Protein AF-0000000076888824 (afdb_homodimer)

Solvent-accessible surface area (backbone atoms only — not comparable to full-atom values): 14005 Å² total; per-residue (Å²): 91,71,80,35,13,45,84,93,44,62,59,17,39,41,35,34,45,31,41,41,58,28,42,39,29,45,31,65,56,60,54,42,46,34,18,21,32,39,8,35,38,39,36,36,40,36,40,40,34,45,34,42,31,41,44,12,34,28,38,38,32,37,35,33,66,45,46,95,82,72,78,56,59,70,73,59,42,24,40,36,40,35,34,40,35,41,32,44,33,38,42,24,11,61,34,48,56,30,33,37,37,40,34,24,82,79,30,44,29,37,51,35,34,42,30,38,26,46,40,41,19,54,98,52,84,61,76,28,35,52,48,75,34,48,37,31,52,52,73,41,83,52,53,39,34,68,79,76,56,54,80,125,90,71,79,35,11,46,85,93,45,62,59,16,39,39,36,35,45,33,40,43,59,27,41,41,30,43,29,67,55,59,54,45,45,34,18,22,30,38,8,34,38,38,35,37,41,36,40,39,32,47,34,41,31,41,45,12,35,30,37,37,34,36,35,32,66,45,48,95,83,72,78,56,58,70,71,55,43,24,39,36,39,35,34,40,36,40,34,44,35,38,43,24,12,61,34,50,55,29,34,36,36,39,36,24,80,78,28,43,28,36,51,34,34,41,31,37,28,46,38,42,20,54,99,53,85,60,76,27,35,53,48,75,33,48,37,31,52,52,74,44,85,52,52,39,35,68,78,75,57,55,81,125

Secondary structure (DSSP, 8-state):
---B--TTSPPEEEEEEEEEEEEEES-SEEEEEEEETT--EEEEEEEEEEEEEEEESEEEEEEEEE-TTS-PPPS----EEEEEEEEEEEEEESSSEEEEEE--SSS-EEEEEEEEEEEEETT-SSPPEEEEESEEEEEEEEEES-------/---B--TTSPPEEEEEEEEEEEEEES-SEEEEEEEETT--EEEEEEEEEEEEEEEESEEEEEEEEE-TTS-PPPS----EEEEEEEEEEEEEESSSEEEEEE--SSS-EEEEEEEEEEEEETT--SPPEEEEESEEEEEEEEEES-------

Structure (mmCIF, N/CA/C/O backbone):
data_AF-0000000076888824-model_v1
#
loop_
_entity.id
_entity.type
_entity.pdbx_description
1 polymer Polygalacturonase
#
loop_
_atom_site.group_PDB
_atom_site.id
_atom_site.type_symbol
_atom_site.label_atom_id
_atom_site.label_alt_id
_atom_site.label_comp_id
_atom_site.label_asym_id
_atom_site.label_entity_id
_atom_site.label_seq_id
_atom_site.pdbx_PDB_ins_code
_atom_site.Cartn_x
_atom_site.Cartn_y
_atom_site.Cartn_z
_atom_site.occupancy
_atom_site.B_iso_or_equiv
_atom_site.auth_seq_id
_atom_site.auth_comp_id
_atom_site.auth_asym_id
_atom_site.auth_atom_id
_atom_site.pdbx_PDB_model_num
ATOM 1 N N . VAL A 1 1 ? -2.646 1.207 0.797 1 92.62 1 VAL A N 1
ATOM 2 C CA . VAL A 1 1 ? -3.691 0.227 0.518 1 92.62 1 VAL A CA 1
ATOM 3 C C . VAL A 1 1 ? -4.645 0.773 -0.543 1 92.62 1 VAL A C 1
ATOM 5 O O . VAL A 1 1 ? -5.289 1.804 -0.335 1 92.62 1 VAL A O 1
ATOM 8 N N . GLY A 1 2 ? -4.738 0.173 -1.823 1 88.62 2 GLY A N 1
ATOM 9 C CA . GLY A 1 2 ? -5.633 0.684 -2.852 1 88.62 2 GLY A CA 1
ATOM 10 C C . GLY A 1 2 ? -5.094 0.497 -4.258 1 88.62 2 GLY A C 1
ATOM 11 O O . GLY A 1 2 ? -4.035 -0.109 -4.445 1 88.62 2 GLY A O 1
ATOM 12 N N . SER A 1 3 ? -5.887 0.951 -5.301 1 91.62 3 SER A N 1
ATOM 13 C CA . SER A 1 3 ? -7.223 1.52 -5.137 1 91.62 3 SER A CA 1
ATOM 14 C C . SER A 1 3 ? -8.273 0.427 -4.957 1 91.62 3 SER A C 1
ATOM 16 O O . SER A 1 3 ? -8.18 -0.634 -5.578 1 91.62 3 SER A O 1
ATOM 18 N N . LEU A 1 4 ? -9.188 0.654 -4.082 1 92.88 4 LEU A N 1
ATOM 19 C CA . LEU A 1 4 ? -10.211 -0.338 -3.785 1 92.88 4 LEU A CA 1
ATOM 20 C C . LEU A 1 4 ? -11.516 -0.001 -4.5 1 92.88 4 LEU A C 1
ATOM 22 O O . LEU A 1 4 ? -11.859 1.173 -4.664 1 92.88 4 LEU A O 1
ATOM 26 N N . GLY A 1 5 ? -12.273 -1.01 -4.922 1 87 5 GLY A N 1
ATOM 27 C CA . GLY A 1 5 ? -13.688 -0.886 -5.258 1 87 5 GLY A CA 1
ATOM 28 C C . GLY A 1 5 ? -13.914 -0.317 -6.645 1 87 5 GLY A C 1
ATOM 29 O O . GLY A 1 5 ? -14.875 0.43 -6.863 1 87 5 GLY A O 1
ATOM 30 N N . GLY A 1 6 ? -13.07 -0.613 -7.523 1 81.12 6 GLY A N 1
ATOM 31 C CA . GLY A 1 6 ? -13.266 -0.122 -8.875 1 81.12 6 GLY A CA 1
ATOM 32 C C . GLY A 1 6 ? -14.578 -0.577 -9.492 1 81.12 6 GLY A C 1
ATOM 33 O O . GLY A 1 6 ? -15.07 -1.665 -9.188 1 81.12 6 GLY A O 1
ATOM 34 N N . ALA A 1 7 ? -15.203 0.289 -10.289 1 67.62 7 ALA A N 1
ATOM 35 C CA . ALA A 1 7 ? -16.547 0.098 -10.844 1 67.62 7 ALA A CA 1
ATOM 36 C C . ALA A 1 7 ? -16.656 -1.246 -11.555 1 67.62 7 ALA A C 1
ATOM 38 O O . ALA A 1 7 ? -17.672 -1.924 -11.461 1 67.62 7 ALA A O 1
ATOM 39 N N . SER A 1 8 ? -15.703 -1.534 -12.203 1 68.25 8 SER A N 1
ATOM 40 C CA . SER A 1 8 ? -15.781 -2.752 -13.008 1 68.25 8 SER A CA 1
ATOM 41 C C . SER A 1 8 ? -15.414 -3.98 -12.18 1 68.25 8 SER A C 1
ATOM 43 O O . SER A 1 8 ? -15.516 -5.109 -12.656 1 68.25 8 SER A O 1
ATOM 45 N N . GLU A 1 9 ? -15.289 -3.713 -10.852 1 73.38 9 GLU A N 1
ATOM 46 C CA . GLU A 1 9 ? -14.852 -4.816 -10.008 1 73.38 9 GLU A CA 1
ATOM 47 C C . GLU A 1 9 ? -15.945 -5.215 -9.016 1 73.38 9 GLU A C 1
ATOM 49 O O . GLU A 1 9 ? -16.859 -4.441 -8.75 1 73.38 9 GLU A O 1
ATOM 54 N N . LYS A 1 10 ? -15.922 -6.465 -8.68 1 88.75 10 LYS A N 1
ATOM 55 C CA . LYS A 1 10 ? -16.688 -6.867 -7.504 1 88.75 10 LYS A CA 1
ATOM 56 C C . LYS A 1 10 ? -16.266 -6.078 -6.27 1 88.75 10 LYS A C 1
ATOM 58 O O . LYS A 1 10 ? -15.164 -5.535 -6.219 1 88.75 10 LYS A O 1
ATOM 63 N N . PRO A 1 11 ? -17.281 -5.918 -5.289 1 93.25 11 PRO A N 1
ATOM 64 C CA . PRO A 1 11 ? -16.891 -5.23 -4.059 1 93.25 11 PRO A CA 1
ATOM 65 C C . PRO A 1 11 ? -15.625 -5.82 -3.43 1 93.25 11 PRO A C 1
ATOM 67 O O . PRO A 1 11 ? -15.469 -7.047 -3.383 1 93.25 11 PRO A O 1
ATOM 70 N N . ALA A 1 12 ? -14.797 -4.977 -3.027 1 94.31 12 ALA A N 1
ATOM 71 C CA . ALA A 1 12 ? -13.531 -5.406 -2.449 1 94.31 12 ALA A CA 1
ATOM 72 C C . ALA A 1 12 ? -13.578 -5.375 -0.924 1 94.31 12 ALA A C 1
ATOM 74 O O . ALA A 1 12 ? -14.328 -4.586 -0.338 1 94.31 12 ALA A O 1
ATOM 75 N N . LEU A 1 13 ? -12.836 -6.328 -0.325 1 95.12 13 LEU A N 1
ATOM 76 C CA . LEU A 1 13 ? -12.672 -6.34 1.124 1 95.12 13 LEU A CA 1
ATOM 77 C C . LEU A 1 13 ? -11.195 -6.445 1.499 1 95.12 13 LEU A C 1
ATOM 79 O O . LEU A 1 13 ? -10.469 -7.281 0.954 1 95.12 13 LEU A O 1
ATOM 83 N N . VAL A 1 14 ? -10.727 -5.57 2.301 1 96.12 14 VAL A N 1
ATOM 84 C CA . VAL A 1 14 ? -9.414 -5.625 2.939 1 96.12 14 VAL A CA 1
ATOM 85 C C . VAL A 1 14 ? -9.57 -5.438 4.449 1 96.12 14 VAL A C 1
ATOM 87 O O . VAL A 1 14 ? -10.203 -4.48 4.898 1 96.12 14 VAL A O 1
ATOM 90 N N . GLU A 1 15 ? -9 -6.414 5.191 1 96.56 15 GLU A N 1
ATOM 91 C CA . GLU A 1 15 ? -9.18 -6.316 6.637 1 96.56 15 GLU A CA 1
ATOM 92 C C . GLU A 1 15 ? -7.891 -6.641 7.383 1 96.56 15 GLU A C 1
ATOM 94 O O . GLU A 1 15 ? -7.082 -7.445 6.91 1 96.56 15 GLU A O 1
ATOM 99 N N . ARG A 1 16 ? -7.719 -5.945 8.492 1 96.81 16 ARG A N 1
ATOM 100 C CA . ARG A 1 16 ? -6.711 -6.258 9.5 1 96.81 16 ARG A CA 1
ATOM 101 C C . ARG A 1 16 ? -5.305 -6.027 8.953 1 96.81 16 ARG A C 1
ATOM 103 O O . ARG A 1 16 ? -4.445 -6.902 9.055 1 96.81 16 ARG A O 1
ATOM 110 N N . ILE A 1 17 ? -5.16 -4.883 8.43 1 94.75 17 ILE A N 1
ATOM 111 C CA . ILE A 1 17 ? -3.852 -4.477 7.934 1 94.75 17 ILE A CA 1
ATOM 112 C C . ILE A 1 17 ? -3.039 -3.857 9.07 1 94.75 17 ILE A C 1
ATOM 114 O O . ILE A 1 17 ? -3.508 -2.939 9.742 1 94.75 17 ILE A O 1
ATOM 118 N N . THR A 1 18 ? -1.91 -4.395 9.336 1 94.31 18 THR A N 1
ATOM 119 C CA . THR A 1 18 ? -0.973 -3.797 10.281 1 94.31 18 THR A CA 1
ATOM 120 C C . THR A 1 18 ? 0.315 -3.381 9.578 1 94.31 18 THR A C 1
ATOM 122 O O . THR A 1 18 ? 0.938 -4.188 8.883 1 94.31 18 THR A O 1
ATOM 125 N N . VAL A 1 19 ? 0.709 -2.152 9.609 1 93.19 19 VAL A N 1
ATOM 126 C CA . VAL A 1 19 ? 1.999 -1.605 9.203 1 93.19 19 VAL A CA 1
ATOM 127 C C . VAL A 1 19 ? 2.734 -1.056 10.43 1 93.19 19 VAL A C 1
ATOM 129 O O . VAL A 1 19 ? 2.211 -0.195 11.141 1 93.19 19 VAL A O 1
ATOM 132 N N . SER A 1 20 ? 3.924 -1.61 10.727 1 93.75 20 SER A N 1
ATOM 133 C CA . SER A 1 20 ? 4.574 -1.2 11.961 1 93.75 20 SER A CA 1
ATOM 134 C C . SER A 1 20 ? 6.082 -1.06 11.773 1 93.75 20 SER A C 1
ATOM 136 O O . SER A 1 20 ? 6.68 -1.759 10.953 1 93.75 20 SER A O 1
ATOM 138 N N . ASN A 1 21 ? 6.684 -0.039 12.492 1 94.75 21 ASN A N 1
ATOM 139 C CA . ASN A 1 21 ? 8.125 0.141 12.609 1 94.75 21 ASN A CA 1
ATOM 140 C C . ASN A 1 21 ? 8.773 0.408 11.258 1 94.75 21 ASN A C 1
ATOM 142 O O . ASN A 1 21 ? 9.766 -0.228 10.906 1 94.75 21 ASN A O 1
ATOM 146 N N . CYS A 1 22 ? 8.156 1.345 10.594 1 95.19 22 CYS A N 1
ATOM 147 C CA . CYS A 1 22 ? 8.602 1.631 9.234 1 95.19 22 CYS A CA 1
ATOM 148 C C . CYS A 1 22 ? 9.227 3.018 9.148 1 95.19 22 CYS A C 1
ATOM 150 O O . CYS A 1 22 ? 8.875 3.912 9.922 1 95.19 22 CYS A O 1
ATOM 152 N N . ASN A 1 23 ? 10.117 3.148 8.227 1 96.75 23 ASN A N 1
ATOM 153 C CA . ASN A 1 23 ? 10.703 4.438 7.871 1 96.75 23 ASN A CA 1
ATOM 154 C C . ASN A 1 23 ? 10.383 4.82 6.43 1 96.75 23 ASN A C 1
ATOM 156 O O . ASN A 1 23 ? 10.469 3.986 5.527 1 96.75 23 ASN A O 1
ATOM 160 N N . PHE A 1 24 ? 10.023 6.059 6.219 1 97 24 PHE A N 1
ATOM 161 C CA . PHE A 1 24 ? 9.766 6.652 4.91 1 97 24 PHE A CA 1
ATOM 162 C C . PHE A 1 24 ? 10.648 7.871 4.684 1 97 24 PHE A C 1
ATOM 164 O O . PHE A 1 24 ? 10.766 8.734 5.551 1 97 24 PHE A O 1
ATOM 171 N N . PHE A 1 25 ? 11.289 7.891 3.588 1 96.31 25 PHE A N 1
ATOM 172 C CA . PHE A 1 25 ? 12.102 9.047 3.227 1 96.31 25 PHE A CA 1
ATOM 173 C C . PHE A 1 25 ? 11.828 9.469 1.788 1 96.31 25 PHE A C 1
ATOM 175 O O . PHE A 1 25 ? 11.984 8.672 0.86 1 96.31 25 PHE A O 1
ATOM 182 N N . ASN A 1 26 ? 11.367 10.711 1.643 1 95.12 26 ASN A N 1
ATOM 183 C CA . ASN A 1 26 ? 11.172 11.32 0.329 1 95.12 26 ASN A CA 1
ATOM 184 C C . ASN A 1 26 ? 10.125 10.562 -0.488 1 95.12 26 ASN A C 1
ATOM 186 O O . ASN A 1 26 ? 10.328 10.312 -1.679 1 95.12 26 ASN A O 1
ATOM 190 N N . THR A 1 27 ? 9.109 10.156 0.152 1 94.94 27 THR A N 1
ATOM 191 C CA . THR A 1 27 ? 8.031 9.477 -0.556 1 94.94 27 THR A CA 1
ATOM 192 C C . THR A 1 27 ? 6.844 10.414 -0.764 1 94.94 27 THR A C 1
ATOM 194 O O . THR A 1 27 ? 6.707 11.414 -0.058 1 94.94 27 THR A O 1
ATOM 197 N N . MET A 1 28 ? 6.074 10.102 -1.756 1 93.06 28 MET A N 1
ATOM 198 C CA . MET A 1 28 ? 4.891 10.914 -2.008 1 93.06 28 MET A CA 1
ATOM 199 C C . MET A 1 28 ? 3.867 10.75 -0.89 1 93.06 28 MET A C 1
ATOM 201 O O . MET A 1 28 ? 3.287 11.734 -0.422 1 93.06 28 MET A O 1
ATOM 205 N N . THR A 1 29 ? 3.646 9.516 -0.548 1 95.25 29 THR A N 1
ATOM 206 C CA . THR A 1 29 ? 2.723 9.266 0.553 1 95.25 29 THR A CA 1
ATOM 207 C C . THR A 1 29 ? 3.387 8.43 1.639 1 95.25 29 THR A C 1
ATOM 209 O O . THR A 1 29 ? 4.367 7.727 1.376 1 95.25 29 THR A O 1
ATOM 212 N N . GLY A 1 30 ? 2.986 8.539 2.871 1 97.25 30 GLY A N 1
ATOM 213 C CA . GLY A 1 30 ? 3.271 7.574 3.924 1 97.25 30 GLY A CA 1
ATOM 214 C C . GLY A 1 30 ? 2.328 6.387 3.92 1 97.25 30 GLY A C 1
ATOM 215 O O . GLY A 1 30 ? 2.441 5.496 3.072 1 97.25 30 GLY A O 1
ATOM 216 N N . VAL A 1 31 ? 1.32 6.473 4.902 1 98.38 31 VAL A N 1
ATOM 217 C CA . VAL A 1 31 ? 0.276 5.457 4.906 1 98.38 31 VAL A CA 1
ATOM 218 C C . VAL A 1 31 ? -0.997 6.016 4.277 1 98.38 31 VAL A C 1
ATOM 220 O O . VAL A 1 31 ? -1.455 7.102 4.648 1 98.38 31 VAL A O 1
ATOM 223 N N . ARG A 1 32 ? -1.483 5.344 3.227 1 98.19 32 ARG A N 1
ATOM 224 C CA . ARG A 1 32 ? -2.615 5.816 2.438 1 98.19 32 ARG A CA 1
ATOM 225 C C . ARG A 1 32 ? -3.654 4.715 2.252 1 98.19 32 ARG A C 1
ATOM 227 O O . ARG A 1 32 ? -3.305 3.562 1.989 1 98.19 32 ARG A O 1
ATOM 234 N N . ILE A 1 33 ? -4.887 4.988 2.535 1 97.88 33 ILE A N 1
ATOM 235 C CA . ILE A 1 33 ? -6.031 4.172 2.143 1 97.88 33 ILE A CA 1
ATOM 236 C C . ILE A 1 33 ? -6.844 4.906 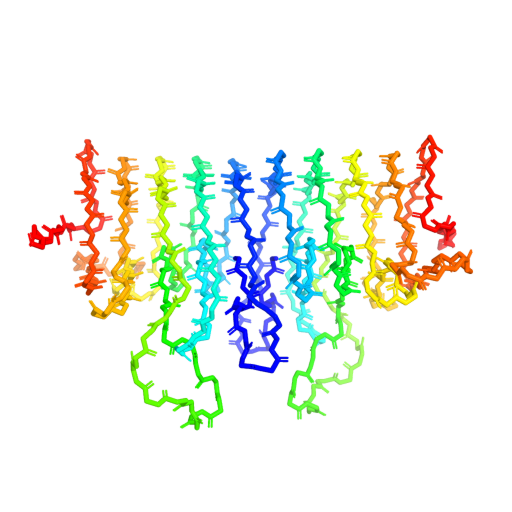1.077 1 97.88 33 ILE A C 1
ATOM 238 O O . ILE A 1 33 ? -7.348 6.004 1.318 1 97.88 33 ILE A O 1
ATOM 242 N N . LYS A 1 34 ? -6.895 4.332 -0.131 1 96.56 34 LYS A N 1
ATOM 243 C CA . LYS A 1 34 ? -7.625 5.023 -1.188 1 96.56 34 LYS A CA 1
ATOM 244 C C . LYS A 1 34 ? -8.609 4.086 -1.883 1 96.56 34 LYS A C 1
ATOM 246 O O . LYS A 1 34 ? -8.32 2.9 -2.059 1 96.56 34 LYS A O 1
ATOM 251 N N . SER A 1 35 ? -9.75 4.57 -2.184 1 94.88 35 SER A N 1
ATOM 252 C CA . SER A 1 35 ? -10.758 3.834 -2.939 1 94.88 35 SER A CA 1
ATOM 253 C C . SER A 1 35 ? -11.297 4.668 -4.098 1 94.88 35 SER A C 1
ATOM 255 O O . SER A 1 35 ? -11.289 5.898 -4.039 1 94.88 35 SER A O 1
ATOM 257 N N . TRP A 1 36 ? -11.797 3.977 -5.066 1 92.06 36 TRP A N 1
ATOM 258 C CA . TRP A 1 36 ? -12.422 4.656 -6.195 1 92.06 36 TRP A CA 1
ATOM 259 C C . TRP A 1 36 ? -13.648 5.449 -5.75 1 92.06 36 TRP A C 1
ATOM 261 O O . TRP A 1 36 ? -14.422 4.98 -4.914 1 92.06 36 TRP A O 1
ATOM 271 N N . GLN A 1 37 ? -13.773 6.617 -6.359 1 92.38 37 GLN A N 1
ATOM 272 C CA . GLN A 1 37 ? -14.992 7.375 -6.121 1 92.38 37 GLN A CA 1
ATOM 273 C C . GLN A 1 37 ? -16.234 6.559 -6.504 1 92.38 37 GLN A C 1
ATOM 275 O O . GLN A 1 37 ? -16.312 6.031 -7.613 1 92.38 37 GLN A O 1
ATOM 280 N N . GLY A 1 38 ? -17.062 6.449 -5.594 1 89.44 38 GLY A N 1
ATOM 281 C CA . GLY A 1 38 ? -18.25 5.637 -5.84 1 89.44 38 GLY A CA 1
ATOM 282 C C . GLY A 1 38 ? -17.969 4.148 -5.766 1 89.44 38 GLY A C 1
ATOM 283 O O . GLY A 1 38 ? -18.797 3.336 -6.207 1 89.44 38 GLY A O 1
ATOM 284 N N . GLY A 1 39 ? -16.828 3.791 -5.316 1 90.75 39 GLY A N 1
ATOM 285 C CA . GLY A 1 39 ? -16.453 2.387 -5.242 1 90.75 39 GLY A CA 1
ATOM 286 C C . GLY A 1 39 ? -17.297 1.601 -4.246 1 90.75 39 GLY A C 1
ATOM 287 O O . GLY A 1 39 ? -18.094 2.178 -3.5 1 90.75 39 GLY A O 1
ATOM 288 N N . ARG A 1 40 ? -17.156 0.266 -4.293 1 92.69 40 ARG A N 1
ATOM 289 C CA . ARG A 1 40 ? -17.891 -0.62 -3.398 1 92.69 40 ARG A CA 1
ATOM 290 C C . ARG A 1 40 ? -16.953 -1.527 -2.619 1 92.69 40 ARG A C 1
ATOM 292 O O . ARG A 1 40 ? -15.922 -1.963 -3.148 1 92.69 40 ARG A O 1
ATOM 299 N N . GLY A 1 41 ? -17.391 -1.799 -1.401 1 96.12 41 GLY A N 1
ATOM 300 C CA . GLY A 1 41 ? -16.625 -2.703 -0.566 1 96.12 41 GLY A CA 1
ATOM 301 C C . GLY A 1 41 ? -16.359 -2.156 0.824 1 96.12 41 GLY A C 1
ATOM 302 O O . GLY A 1 41 ? -17.109 -1.316 1.318 1 96.12 41 GLY A O 1
ATOM 303 N N . LYS A 1 42 ? -15.406 -2.855 1.475 1 97.06 42 LYS A N 1
ATOM 304 C CA . LYS A 1 42 ? -15.078 -2.496 2.852 1 97.06 42 LYS A CA 1
ATOM 305 C C . LYS A 1 42 ? -13.578 -2.598 3.104 1 97.06 42 LYS A C 1
ATOM 307 O O . LYS A 1 42 ? -12.906 -3.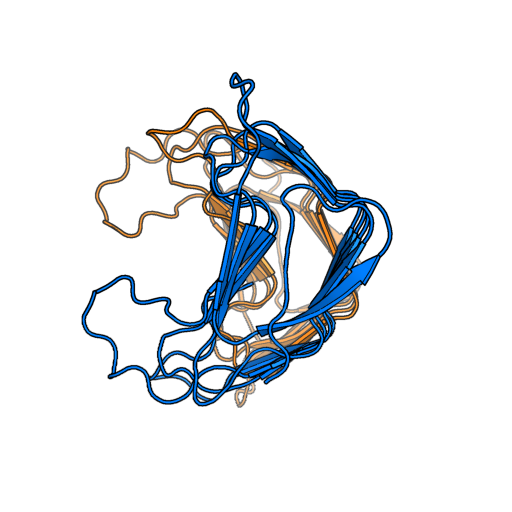49 2.574 1 97.06 42 LYS A O 1
ATOM 312 N N . ALA A 1 43 ? -13.086 -1.744 3.832 1 97.88 43 ALA A N 1
ATOM 313 C CA . ALA A 1 43 ? -11.742 -1.767 4.391 1 97.88 43 ALA A CA 1
ATOM 314 C C . ALA A 1 43 ? -11.758 -1.462 5.887 1 97.88 43 ALA A C 1
ATOM 316 O O . ALA A 1 43 ? -12.219 -0.395 6.305 1 97.88 43 ALA A O 1
ATOM 317 N N . ASN A 1 44 ? -11.32 -2.428 6.602 1 97.81 44 ASN A N 1
ATOM 318 C CA . ASN A 1 44 ? -11.539 -2.236 8.031 1 97.81 44 ASN A CA 1
ATOM 319 C C . ASN A 1 44 ? -10.375 -2.773 8.852 1 97.81 44 ASN A C 1
ATOM 321 O O . ASN A 1 44 ? -9.695 -3.713 8.438 1 97.81 44 ASN A O 1
ATOM 325 N N . THR A 1 45 ? -10.156 -2.129 9.984 1 98.19 45 THR A N 1
ATOM 326 C CA . THR A 1 45 ? -9.195 -2.547 11 1 98.19 45 THR A CA 1
ATOM 327 C C . THR A 1 45 ? -7.766 -2.369 10.492 1 98.19 45 THR A C 1
ATOM 329 O O . THR A 1 45 ? -7.145 -3.324 10.023 1 98.19 45 THR A O 1
ATOM 332 N N . PHE A 1 46 ? -7.371 -1.173 10.594 1 98 46 PHE A N 1
ATOM 333 C CA . PHE A 1 46 ? -6.012 -0.788 10.242 1 98 46 PHE A CA 1
ATOM 334 C C . PHE A 1 46 ? -5.227 -0.388 11.484 1 98 46 PHE A C 1
ATOM 336 O O . PHE A 1 46 ? -5.75 0.296 12.367 1 98 46 PHE A O 1
ATOM 343 N N . LEU A 1 47 ? -4.078 -0.895 11.609 1 98.12 47 LEU A N 1
ATOM 344 C CA . LEU A 1 47 ? -3.127 -0.424 12.609 1 98.12 47 LEU A CA 1
ATOM 345 C C . LEU A 1 47 ? -1.841 0.067 11.953 1 98.12 47 LEU A C 1
ATOM 347 O O . LEU A 1 47 ? -1.069 -0.731 11.414 1 98.12 47 LEU A O 1
ATOM 351 N N . PHE A 1 48 ? -1.622 1.338 11.938 1 98.12 48 PHE A N 1
ATOM 352 C CA . PHE A 1 48 ? -0.384 1.998 11.539 1 98.12 48 PHE A CA 1
ATOM 353 C C . PHE A 1 48 ? 0.364 2.527 12.75 1 98.12 48 PHE A C 1
ATOM 355 O O . PHE A 1 48 ? -0.084 3.475 13.398 1 98.12 48 PHE A O 1
ATOM 362 N N . ARG A 1 49 ? 1.501 1.861 13.039 1 98 49 ARG A N 1
ATOM 363 C CA . ARG A 1 49 ? 2.096 2.217 14.328 1 98 49 ARG A CA 1
ATOM 364 C C . ARG A 1 49 ? 3.613 2.309 14.219 1 98 49 ARG A C 1
ATOM 366 O O . ARG A 1 49 ? 4.238 1.528 13.5 1 98 49 ARG A O 1
ATOM 373 N N . ASN A 1 50 ? 4.199 3.219 14.969 1 98.25 50 ASN A N 1
ATOM 374 C CA . ASN A 1 50 ? 5.641 3.416 15.047 1 98.25 50 ASN A CA 1
ATOM 375 C C . ASN A 1 50 ? 6.246 3.682 13.672 1 98.25 50 ASN A C 1
ATOM 377 O O . ASN A 1 50 ? 7.113 2.934 13.211 1 98.25 50 ASN A O 1
ATOM 381 N N . LEU A 1 51 ? 5.793 4.785 13.125 1 98.5 51 LEU A N 1
ATOM 382 C CA . LEU A 1 51 ? 6.23 5.168 11.789 1 98.5 51 LEU A CA 1
ATOM 383 C C . LEU A 1 51 ? 7.039 6.461 11.828 1 98.5 51 LEU A C 1
ATOM 385 O O . LEU A 1 51 ? 6.664 7.41 12.523 1 98.5 51 LEU A O 1
ATOM 389 N N . ASN A 1 52 ? 8.164 6.461 11.18 1 98.56 52 ASN A N 1
ATOM 390 C CA . ASN A 1 52 ? 9 7.645 11.016 1 98.56 52 ASN A CA 1
ATOM 391 C C . ASN A 1 52 ? 8.969 8.156 9.578 1 98.56 52 ASN A C 1
ATOM 393 O O . ASN A 1 52 ? 9.258 7.41 8.641 1 98.56 52 ASN A O 1
ATOM 397 N N . MET A 1 53 ? 8.672 9.359 9.422 1 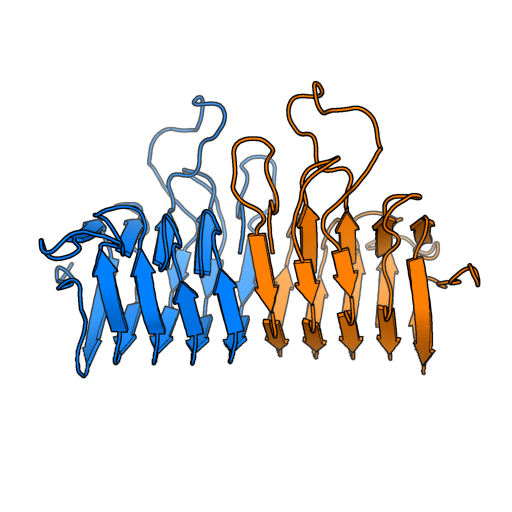98.19 53 MET A N 1
ATOM 398 C CA . MET A 1 53 ? 8.484 9.953 8.102 1 98.19 53 MET A CA 1
ATOM 399 C C . MET A 1 53 ? 9.367 11.188 7.926 1 98.19 53 MET A C 1
ATOM 401 O O . MET A 1 53 ? 9.25 12.148 8.695 1 98.19 53 MET A O 1
ATOM 405 N N . THR A 1 54 ? 10.242 11.172 6.98 1 97.81 54 THR A N 1
ATOM 406 C CA . THR A 1 54 ? 11.094 12.312 6.66 1 97.81 54 THR A CA 1
ATOM 407 C C . THR A 1 54 ? 10.82 12.805 5.242 1 97.81 54 THR A C 1
ATOM 409 O O . THR A 1 54 ? 11.039 12.07 4.273 1 97.81 54 THR A O 1
ATOM 412 N N . GLN A 1 55 ? 10.367 14.031 5.078 1 97 55 GLN A N 1
ATOM 413 C CA . GLN A 1 55 ? 10.078 14.625 3.775 1 97 55 GLN A CA 1
ATOM 414 C C . GLN A 1 55 ? 9.07 13.781 2.994 1 97 55 GLN A C 1
ATOM 416 O O . GLN A 1 55 ? 9.305 13.445 1.833 1 97 55 GLN A O 1
ATOM 421 N N . VAL A 1 56 ? 7.98 13.445 3.684 1 97.38 56 VAL A N 1
ATOM 422 C CA . VAL A 1 56 ? 6.883 12.727 3.043 1 97.38 56 VAL A CA 1
ATOM 423 C C . VAL A 1 56 ? 5.805 13.719 2.611 1 97.38 56 VAL A C 1
ATOM 425 O O . VAL A 1 56 ? 5.398 14.578 3.393 1 97.38 56 VAL A O 1
ATOM 428 N N . ARG A 1 57 ? 5.34 13.695 1.371 1 96.44 57 ARG A N 1
ATOM 429 C CA . ARG A 1 57 ? 4.434 14.719 0.867 1 96.44 57 ARG A CA 1
ATOM 430 C C . ARG A 1 57 ? 3.08 14.648 1.563 1 96.44 57 ARG A C 1
ATOM 432 O O . ARG A 1 57 ? 2.566 15.664 2.043 1 96.44 57 ARG A O 1
ATOM 439 N N . TYR A 1 58 ? 2.486 13.438 1.644 1 97.19 58 TYR A N 1
ATOM 440 C CA . TYR A 1 58 ? 1.233 13.164 2.34 1 97.19 58 TYR A CA 1
ATOM 441 C C . TYR A 1 58 ? 1.398 12.031 3.342 1 97.19 58 TYR A C 1
ATOM 443 O O . TYR A 1 58 ? 1.091 10.875 3.037 1 97.19 58 TYR A O 1
ATOM 451 N N . PRO A 1 59 ? 1.82 12.367 4.559 1 98.69 59 PRO A N 1
ATOM 452 C CA . PRO A 1 59 ? 2.156 11.328 5.535 1 98.69 59 PRO A CA 1
ATOM 453 C C . PRO A 1 59 ? 0.971 10.422 5.859 1 98.69 59 PRO A C 1
ATOM 455 O O . PRO A 1 59 ? 1.115 9.195 5.887 1 98.69 59 PRO A O 1
ATOM 458 N N . ILE A 1 60 ? -0.208 10.992 6.199 1 98.88 60 ILE A N 1
ATOM 459 C CA . ILE A 1 60 ? -1.428 10.242 6.484 1 98.88 6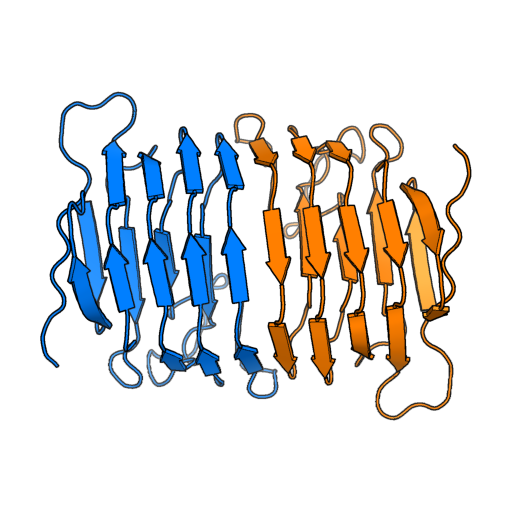0 ILE A CA 1
ATOM 460 C C . ILE A 1 60 ? -2.531 10.672 5.516 1 98.88 60 ILE A C 1
ATOM 462 O O . ILE A 1 60 ? -2.92 11.844 5.484 1 98.88 60 ILE A O 1
ATOM 466 N N . ASP A 1 61 ? -3.006 9.75 4.762 1 98.75 61 ASP A N 1
ATOM 467 C CA . ASP A 1 61 ? -3.932 10.086 3.684 1 98.75 61 ASP A CA 1
ATOM 468 C C . ASP A 1 61 ? -5.027 9.031 3.553 1 98.75 61 ASP A C 1
ATOM 470 O O . ASP A 1 61 ? -4.742 7.863 3.283 1 98.75 61 ASP A O 1
ATOM 474 N N . ILE A 1 62 ? -6.281 9.352 3.836 1 98.69 62 ILE A N 1
ATOM 475 C CA . ILE A 1 62 ? -7.457 8.57 3.471 1 98.69 62 ILE A CA 1
ATOM 476 C C . ILE A 1 62 ? -8.258 9.312 2.4 1 98.69 62 ILE A C 1
ATOM 478 O O . ILE A 1 62 ? -8.633 10.469 2.59 1 98.69 62 ILE A O 1
ATOM 482 N N . ASP A 1 63 ? -8.547 8.695 1.28 1 97.12 63 ASP A N 1
ATOM 483 C CA . ASP A 1 63 ? -9.18 9.352 0.143 1 97.12 63 ASP A CA 1
ATOM 484 C C . ASP A 1 63 ? -10.195 8.43 -0.525 1 97.12 63 ASP A C 1
ATOM 486 O O . ASP A 1 63 ? -9.82 7.496 -1.24 1 97.12 63 ASP A O 1
ATOM 490 N N . GLN A 1 64 ? -11.5 8.773 -0.409 1 96.12 64 GLN A N 1
ATOM 491 C CA . GLN A 1 64 ? -12.547 7.973 -1.045 1 96.12 64 GLN A CA 1
ATOM 492 C C . GLN A 1 64 ? -12.914 8.539 -2.412 1 96.12 64 GLN A C 1
ATOM 494 O O . GLN A 1 64 ? -13.922 8.141 -3.004 1 96.12 64 GLN A O 1
ATOM 499 N N . PHE A 1 65 ? -12.156 9.516 -2.891 1 94.44 65 PHE A N 1
ATOM 500 C CA . PHE A 1 65 ? -12.508 10.219 -4.117 1 94.44 65 PHE A CA 1
ATOM 501 C C . PHE A 1 65 ? -11.461 9.992 -5.195 1 94.44 65 PHE A C 1
ATOM 503 O O . PHE A 1 65 ? -11.227 10.859 -6.035 1 94.44 65 PHE A O 1
ATOM 510 N N . TYR A 1 66 ? -10.711 8.867 -5.078 1 94.12 66 TYR A N 1
ATOM 511 C CA . TYR A 1 66 ? -9.727 8.539 -6.102 1 94.12 66 TYR A CA 1
ATOM 512 C C . TYR A 1 66 ? -10.375 8.484 -7.48 1 94.12 66 TYR A C 1
ATOM 514 O O . TYR A 1 66 ? -11.375 7.789 -7.676 1 94.12 66 TYR A O 1
ATOM 522 N N . CYS A 1 67 ? -9.875 9.25 -8.445 1 92.56 67 CYS A N 1
ATOM 523 C CA . CYS A 1 67 ? -10.383 9.359 -9.805 1 92.56 67 CYS A CA 1
ATOM 524 C C . CYS A 1 67 ? -9.305 9.867 -10.758 1 92.56 67 CYS A C 1
ATOM 526 O O . CYS A 1 67 ? -9.391 10.992 -11.25 1 92.56 67 CYS A O 1
ATOM 528 N N . PRO A 1 68 ? -8.383 8.938 -11.055 1 86.31 68 PRO A N 1
ATOM 529 C CA . PRO A 1 68 ? -7.211 9.43 -11.797 1 86.31 68 PRO A CA 1
ATOM 530 C C . PRO A 1 68 ? -7.555 9.867 -13.219 1 86.31 68 PRO A C 1
ATOM 532 O O . PRO A 1 68 ? -6.871 10.719 -13.781 1 86.31 68 PRO A O 1
ATOM 535 N N . GLN A 1 69 ? -8.648 9.391 -13.805 1 84.25 69 GLN A N 1
ATOM 536 C CA . GLN A 1 69 ? -9 9.719 -15.188 1 84.25 69 GLN A CA 1
ATOM 537 C C . GLN A 1 69 ? -9.992 10.875 -15.242 1 84.25 69 GLN A C 1
ATOM 539 O O . GLN A 1 69 ? -10.242 11.43 -16.312 1 84.25 69 GLN A O 1
ATOM 544 N N . GLY A 1 70 ? -10.562 11.25 -14.148 1 83.69 70 GLY A N 1
ATOM 545 C CA . GLY A 1 70 ? -11.43 12.414 -14.07 1 83.69 70 GLY A CA 1
ATOM 546 C C . GLY A 1 70 ? -12.852 12.125 -14.492 1 83.69 70 GLY A C 1
ATOM 547 O O . GLY A 1 70 ? -13.695 13.023 -14.523 1 83.69 70 GLY A O 1
ATOM 548 N N . ASN A 1 71 ? -13.219 10.938 -14.867 1 81.88 71 ASN A N 1
ATOM 549 C CA . ASN A 1 71 ? -14.562 10.586 -15.336 1 81.88 71 ASN A CA 1
ATOM 550 C C . ASN A 1 71 ? -15.258 9.625 -14.375 1 81.88 71 ASN A C 1
ATOM 552 O O . ASN A 1 71 ? -16 8.75 -14.805 1 81.88 71 ASN A O 1
ATOM 556 N N . CYS A 1 72 ? -15.117 9.789 -13.148 1 81.81 72 CYS A N 1
ATOM 557 C CA . CYS A 1 72 ? -15.711 8.906 -12.148 1 81.81 72 CYS A CA 1
ATOM 558 C C . CYS A 1 72 ? -17.141 9.32 -11.828 1 81.81 72 CYS A C 1
ATOM 560 O O . CYS A 1 72 ? -17.516 10.484 -12.016 1 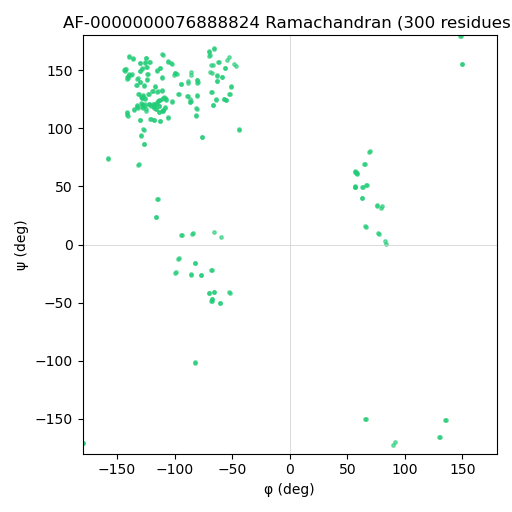81.81 72 CYS A O 1
ATOM 562 N N . PRO A 1 73 ? -17.922 8.164 -11.555 1 74.19 73 PRO A N 1
ATOM 563 C CA . PRO A 1 73 ? -19.312 8.477 -11.188 1 74.19 73 PRO A CA 1
ATOM 564 C C . PRO A 1 73 ? -19.406 9.602 -10.156 1 74.19 73 PRO A C 1
ATOM 566 O O . PRO A 1 73 ? -18.484 9.797 -9.367 1 74.19 73 PRO A O 1
ATOM 569 N N . LYS A 1 74 ? -20.625 10.133 -10.391 1 74.44 74 LYS A N 1
ATOM 570 C CA . LYS A 1 74 ? -20.891 11.164 -9.391 1 74.44 74 LYS A CA 1
ATOM 571 C C . LYS A 1 74 ? -20.734 10.617 -7.977 1 74.44 74 LYS A C 1
ATOM 573 O O . LYS A 1 74 ? -20.719 9.398 -7.777 1 74.44 74 LYS A O 1
ATOM 578 N N . ARG A 1 75 ? -20.5 11.422 -6.797 1 67.06 75 ARG A N 1
ATOM 579 C CA . ARG A 1 75 ? -20.016 11.336 -5.426 1 67.06 75 ARG A CA 1
ATOM 580 C C . ARG A 1 75 ? -20.859 10.359 -4.605 1 67.06 75 ARG A C 1
ATOM 582 O O . ARG A 1 75 ? -20.531 10.07 -3.453 1 67.06 75 ARG A O 1
ATOM 589 N N . GLU A 1 76 ? -21.781 9.625 -5.172 1 82.81 76 GLU A N 1
ATOM 590 C CA . GLU A 1 76 ? -22.531 8.773 -4.25 1 82.81 76 GLU A CA 1
ATOM 591 C C . GLU A 1 76 ? -21.828 7.426 -4.07 1 82.81 76 GLU A C 1
ATOM 593 O O . GLU A 1 76 ? -21.078 6.988 -4.941 1 82.81 76 GLU A O 1
ATOM 598 N N . GLY A 1 77 ? -21.859 7 -2.664 1 86.5 77 GLY A N 1
ATOM 599 C CA . GLY A 1 77 ? -21.266 5.715 -2.322 1 86.5 77 GLY A CA 1
ATOM 600 C C . GLY A 1 77 ? -19.797 5.816 -1.929 1 86.5 77 GLY A C 1
ATOM 601 O O . GLY A 1 77 ? -19.328 6.891 -1.55 1 86.5 77 GLY A O 1
ATOM 602 N N . GLY A 1 78 ? -19.156 4.719 -1.802 1 91.06 78 GLY A N 1
ATOM 603 C CA . GLY A 1 78 ? -17.766 4.598 -1.41 1 91.06 78 GLY A CA 1
ATOM 604 C C . GLY A 1 78 ? -17.469 3.322 -0.649 1 91.06 78 GLY A C 1
ATOM 605 O O . GLY A 1 78 ? -18.359 2.719 -0.058 1 91.06 78 GLY A O 1
ATOM 606 N N . VAL A 1 79 ? -16.266 2.943 -0.727 1 95.62 79 VAL A N 1
ATOM 607 C CA . VAL A 1 79 ? -15.805 1.846 0.122 1 95.62 79 VAL A CA 1
ATOM 608 C C . VAL A 1 79 ? -15.891 2.258 1.59 1 95.62 79 VAL A C 1
ATOM 610 O O . VAL A 1 79 ? -15.414 3.332 1.968 1 95.62 79 VAL A O 1
ATOM 613 N N . ALA A 1 80 ? -16.609 1.438 2.381 1 97.75 80 ALA A N 1
ATOM 614 C CA . ALA A 1 80 ? -16.688 1.732 3.809 1 97.75 80 ALA A CA 1
ATOM 615 C C . ALA A 1 80 ? -15.32 1.559 4.48 1 97.75 80 ALA A C 1
ATOM 617 O O . ALA A 1 80 ? -14.742 0.47 4.449 1 97.75 80 ALA A O 1
ATOM 618 N N . ILE A 1 81 ? -14.805 2.635 5.07 1 98.31 81 ILE A N 1
ATOM 619 C CA . ILE A 1 81 ? -13.531 2.594 5.785 1 98.31 81 ILE A CA 1
ATOM 620 C C . ILE A 1 81 ? -13.781 2.768 7.285 1 98.31 81 ILE A C 1
ATOM 622 O O . ILE A 1 81 ? -14.312 3.791 7.719 1 98.31 81 ILE A O 1
ATOM 626 N N . THR A 1 82 ? -13.469 1.721 7.992 1 98.62 82 THR A N 1
ATOM 627 C CA . THR A 1 82 ? -13.742 1.745 9.422 1 98.62 82 THR A CA 1
ATOM 628 C C . THR A 1 82 ? -12.523 1.274 10.219 1 98.62 82 THR A C 1
ATOM 630 O O . THR A 1 82 ? -11.773 0.411 9.758 1 98.62 82 THR A O 1
ATOM 633 N N . ASP A 1 83 ? -12.266 1.878 11.383 1 98.62 83 ASP A N 1
ATOM 634 C CA . ASP A 1 83 ? -11.281 1.448 12.367 1 98.62 83 ASP A CA 1
ATOM 635 C C . ASP A 1 83 ? -9.867 1.545 11.812 1 98.62 83 ASP A C 1
ATOM 637 O O . ASP A 1 83 ? -9.18 0.531 11.664 1 98.62 83 ASP A O 1
ATOM 641 N N . ALA A 1 84 ? -9.453 2.744 11.633 1 98.75 84 ALA A N 1
ATOM 642 C CA . ALA A 1 84 ? -8.07 3.037 11.25 1 98.75 84 ALA A CA 1
ATOM 643 C C . ALA A 1 84 ? -7.34 3.783 12.359 1 98.75 84 ALA A C 1
ATOM 645 O O . ALA A 1 84 ? -7.676 4.93 12.672 1 98.75 84 ALA A O 1
ATOM 646 N N . ARG A 1 85 ? -6.336 3.102 12.922 1 98.88 85 ARG A N 1
ATOM 647 C CA . ARG A 1 85 ? -5.594 3.654 14.047 1 98.88 85 ARG A CA 1
ATOM 648 C C . ARG A 1 85 ? -4.195 4.09 13.617 1 98.88 85 ARG A C 1
ATOM 650 O O . ARG A 1 85 ? -3.436 3.295 13.062 1 98.88 85 ARG A O 1
ATOM 657 N N . PHE A 1 86 ? -3.885 5.32 13.875 1 98.88 86 PHE A N 1
ATOM 658 C CA . PHE A 1 86 ? -2.584 5.926 13.617 1 98.88 86 PHE A CA 1
ATOM 659 C C . PHE A 1 86 ? -1.882 6.277 14.922 1 98.88 86 PHE A C 1
ATOM 661 O O . PHE A 1 86 ? -2.279 7.219 15.609 1 98.88 86 PHE A O 1
ATOM 668 N N . ILE A 1 87 ? -0.885 5.492 15.242 1 98.88 87 ILE A N 1
ATOM 669 C CA . ILE A 1 87 ? -0.321 5.57 16.578 1 98.88 87 ILE A CA 1
ATOM 670 C C . ILE A 1 87 ? 1.19 5.77 16.5 1 98.88 87 ILE A C 1
ATOM 672 O O . ILE A 1 87 ? 1.885 5.016 15.812 1 98.88 87 ILE A O 1
ATOM 676 N N . ASN A 1 88 ? 1.745 6.738 17.156 1 98.88 88 ASN A N 1
ATOM 677 C CA . ASN A 1 88 ? 3.178 7.012 17.219 1 98.88 88 ASN A CA 1
ATOM 678 C C . ASN A 1 88 ? 3.766 7.23 15.828 1 98.88 88 ASN A C 1
ATOM 680 O O . ASN A 1 88 ? 4.672 6.508 15.414 1 98.88 88 ASN A O 1
ATOM 684 N N . ILE A 1 89 ? 3.273 8.25 15.203 1 98.88 89 ILE A N 1
ATOM 685 C CA . ILE A 1 89 ? 3.75 8.648 13.883 1 98.88 89 ILE A CA 1
ATOM 686 C C . ILE A 1 89 ? 4.418 10.016 13.969 1 98.88 89 ILE A C 1
ATOM 688 O O . ILE A 1 89 ? 3.822 10.977 14.461 1 98.88 89 ILE A O 1
ATOM 692 N N . ARG A 1 90 ? 5.656 10.062 13.539 1 98.88 90 ARG A N 1
ATOM 693 C CA . ARG A 1 90 ? 6.402 11.305 13.703 1 98.88 90 ARG A CA 1
ATOM 694 C C . ARG A 1 90 ? 7.188 11.641 12.438 1 98.88 90 ARG A C 1
ATOM 696 O O . ARG A 1 90 ? 7.488 10.75 11.633 1 98.88 90 ARG A O 1
ATOM 703 N N . GLY A 1 91 ? 7.555 12.922 12.344 1 98.69 91 GLY A N 1
ATOM 704 C CA . GLY A 1 91 ? 8.461 13.328 11.281 1 98.69 91 GLY A CA 1
ATOM 705 C C . GLY A 1 91 ? 8.023 14.594 10.57 1 98.69 91 GLY A C 1
ATOM 706 O O . GLY A 1 91 ? 7.496 15.516 11.195 1 98.69 91 GLY A O 1
ATOM 707 N N . THR A 1 92 ? 8.422 14.68 9.211 1 98.81 92 THR A N 1
ATOM 708 C CA . THR A 1 92 ? 8.211 15.93 8.484 1 98.81 92 THR A CA 1
ATOM 709 C C . THR A 1 92 ? 7.445 15.672 7.191 1 98.81 92 THR A C 1
ATOM 711 O O . THR A 1 92 ? 7.699 14.688 6.496 1 98.81 92 THR A O 1
ATOM 714 N N . SER A 1 93 ? 6.492 16.562 6.957 1 98.69 93 SER A N 1
ATOM 715 C CA . SER A 1 93 ? 5.77 16.625 5.688 1 98.69 93 SER A CA 1
ATOM 716 C C . SER A 1 93 ? 6.398 17.641 4.746 1 98.69 93 SER A C 1
ATOM 718 O O . SER A 1 93 ? 6.801 18.734 5.176 1 98.69 93 SER A O 1
ATOM 720 N N . SER A 1 94 ? 6.508 17.312 3.467 1 97.25 94 SER A N 1
ATOM 721 C CA . SER A 1 94 ? 7.07 18.281 2.529 1 97.25 94 SER A CA 1
ATOM 722 C C . SER A 1 94 ? 6.016 19.281 2.064 1 97.25 94 SER A C 1
ATOM 724 O O . SER A 1 94 ? 6.344 20.312 1.476 1 97.25 94 SER A O 1
ATOM 726 N N . GLU A 1 95 ? 4.719 18.969 2.283 1 98 95 GLU A N 1
ATOM 727 C CA . GLU A 1 95 ? 3.623 19.922 2.08 1 98 95 GLU A CA 1
ATOM 728 C C . GLU A 1 95 ? 2.994 20.328 3.41 1 98 95 GLU A C 1
ATOM 730 O O . GLU A 1 95 ? 3.191 19.656 4.426 1 98 95 GLU A O 1
ATOM 735 N N . GLN A 1 96 ? 2.242 21.406 3.375 1 98.69 96 GLN A N 1
ATOM 736 C CA . GLN A 1 96 ? 1.672 21.906 4.621 1 98.69 96 GLN A CA 1
ATOM 737 C C . GLN A 1 96 ? 0.579 20.969 5.137 1 98.69 96 GLN A C 1
ATOM 739 O O . GLN A 1 96 ? 0.443 20.781 6.344 1 98.69 96 GLN A O 1
ATOM 744 N N . GLU A 1 97 ? -0.263 20.469 4.223 1 98.56 97 GLU A N 1
ATOM 745 C CA . GLU A 1 97 ? -1.342 19.562 4.594 1 98.56 97 GLU A CA 1
ATOM 746 C C . GLU A 1 97 ? -0.81 18.156 4.867 1 98.56 97 GLU A C 1
ATOM 748 O O . GLU A 1 97 ? -0.785 17.312 3.971 1 98.56 97 GLU A O 1
ATOM 753 N N . ALA A 1 98 ? -0.49 17.859 6.082 1 98.81 98 ALA A N 1
ATOM 754 C CA . ALA A 1 98 ? 0.202 16.641 6.473 1 98.81 98 ALA A CA 1
ATOM 755 C C . ALA A 1 98 ? -0.786 15.5 6.695 1 98.81 98 ALA A C 1
ATOM 757 O O . ALA A 1 98 ? -0.402 14.328 6.691 1 98.81 98 ALA A O 1
ATOM 758 N N . ILE A 1 99 ? -2.051 15.812 7.031 1 98.88 99 ILE A N 1
ATOM 759 C CA . ILE A 1 99 ? -3.092 14.812 7.215 1 98.88 99 ILE A CA 1
ATOM 760 C C . ILE A 1 99 ? -4.293 15.141 6.332 1 98.88 99 ILE A C 1
ATOM 762 O O . ILE A 1 99 ? -4.766 16.281 6.316 1 98.88 99 ILE A O 1
ATOM 766 N N . GLN A 1 100 ? -4.691 14.242 5.543 1 98.56 100 GLN A N 1
ATOM 767 C CA . GLN A 1 100 ? -5.906 14.336 4.746 1 98.56 100 GLN A CA 1
ATOM 768 C C . GLN A 1 100 ? -6.801 13.117 4.949 1 98.56 100 GLN A C 1
ATOM 770 O O . GLN A 1 100 ? -6.363 11.984 4.746 1 98.56 100 GLN A O 1
ATOM 775 N N . ILE A 1 101 ? -8.008 13.32 5.414 1 98.62 101 ILE A N 1
ATOM 776 C CA . ILE A 1 101 ? -9.031 12.289 5.535 1 98.62 101 ILE A CA 1
ATOM 777 C C . ILE A 1 101 ? -10.312 12.75 4.848 1 98.62 101 ILE A C 1
ATOM 779 O O . ILE A 1 101 ? -11.086 13.531 5.406 1 98.62 101 ILE A O 1
ATOM 783 N N . LEU A 1 102 ? -10.531 12.312 3.672 1 97.06 102 LEU A N 1
ATOM 784 C CA . LEU A 1 102 ? -11.625 12.742 2.801 1 97.06 102 LEU A CA 1
ATOM 785 C C . LEU A 1 102 ? -12.547 11.578 2.471 1 97.06 102 LEU A C 1
ATOM 787 O O . LEU A 1 102 ? -12.211 10.727 1.651 1 97.06 102 LEU A O 1
ATOM 791 N N . CYS A 1 103 ? -13.719 11.586 3.066 1 96.88 103 CYS A N 1
ATOM 792 C CA . CYS A 1 103 ? -14.672 10.492 2.928 1 96.88 103 CYS A CA 1
ATOM 793 C C . CYS A 1 103 ? -15.992 10.977 2.344 1 96.88 103 CYS A C 1
ATOM 795 O O . CYS A 1 103 ? -16.281 12.172 2.377 1 96.88 103 CYS A O 1
ATOM 797 N N . SER A 1 104 ? -16.672 10.062 1.787 1 95 104 SER A N 1
ATOM 798 C CA . SER A 1 104 ? -17.938 10.367 1.152 1 95 104 SER A CA 1
ATOM 799 C C . SER A 1 104 ? -19 10.742 2.188 1 95 104 SER A C 1
ATOM 801 O O . SER A 1 104 ? -19.016 10.203 3.295 1 95 104 SER A O 1
ATOM 803 N N . LYS A 1 105 ? -19.906 11.625 1.774 1 93.56 105 LYS A N 1
ATOM 804 C CA . LYS A 1 105 ? -21 12 2.658 1 93.56 105 LYS A CA 1
ATOM 805 C C . LYS A 1 105 ? -21.922 10.812 2.922 1 93.56 105 LYS A C 1
ATOM 807 O O . LYS A 1 105 ? -22.422 10.641 4.039 1 93.56 105 LYS A O 1
ATOM 812 N N . SER A 1 106 ? -22.203 10.039 1.905 1 94 106 SER A N 1
ATOM 813 C CA . SER A 1 106 ? -23.156 8.938 2.002 1 94 106 SER A CA 1
ATOM 814 C C . SER A 1 106 ? -22.531 7.734 2.711 1 94 106 SER A C 1
ATOM 816 O O . SER A 1 106 ? -23.25 6.875 3.229 1 94 106 SER A O 1
ATOM 818 N N . VAL A 1 107 ? -21.219 7.547 2.693 1 95.88 107 VAL A N 1
ATOM 819 C CA . VAL A 1 107 ? -20.516 6.473 3.385 1 95.88 107 VAL A CA 1
ATOM 820 C C . VAL A 1 107 ? -19.344 7.051 4.168 1 95.88 107 VAL A C 1
ATOM 822 O O . VAL A 1 107 ? -18.172 6.805 3.828 1 95.88 107 VAL A O 1
ATOM 825 N N . PRO A 1 108 ? -19.594 7.758 5.176 1 96.81 108 PRO A N 1
ATOM 826 C CA . PRO A 1 108 ? -18.531 8.398 5.938 1 96.81 108 PRO A CA 1
ATOM 827 C C . PRO A 1 108 ? -17.578 7.391 6.574 1 96.81 108 PRO A C 1
ATOM 829 O O . PRO A 1 108 ? -17.922 6.215 6.723 1 96.81 108 PRO A O 1
ATOM 832 N N . CYS A 1 109 ? -16.344 7.828 6.887 1 98 109 CYS A N 1
ATOM 833 C CA . CYS A 1 109 ? -15.391 6.992 7.605 1 98 109 CYS A CA 1
ATOM 834 C C . CYS A 1 109 ? -15.672 7 9.102 1 98 109 CYS A C 1
ATOM 836 O O . CYS A 1 109 ? -16.031 8.031 9.664 1 98 109 CYS A O 1
ATOM 838 N N . HIS A 1 110 ? -15.5 5.855 9.703 1 98.12 110 HIS A N 1
ATOM 839 C CA . HIS A 1 110 ? -15.766 5.742 11.133 1 98.12 110 HIS A CA 1
ATOM 840 C C . HIS A 1 110 ? -14.602 5.078 11.852 1 98.12 110 HIS A C 1
ATOM 842 O O . HIS A 1 110 ? -13.922 4.215 11.289 1 98.12 110 HIS A O 1
ATOM 848 N N . GLY A 1 111 ? -14.445 5.469 13.07 1 98.44 111 GLY A N 1
ATOM 849 C CA . GLY A 1 111 ? -13.469 4.805 13.914 1 98.44 111 GLY A CA 1
ATOM 850 C C . GLY A 1 111 ? -12.039 5.207 13.602 1 98.44 111 GLY A C 1
ATOM 851 O O . GLY A 1 111 ? -11.117 4.398 13.742 1 98.44 111 GLY A O 1
ATOM 852 N N . ILE A 1 112 ? -11.875 6.449 13.195 1 98.81 112 ILE A N 1
ATOM 853 C CA . ILE A 1 112 ? -10.523 6.957 12.977 1 98.81 112 ILE A CA 1
ATOM 854 C C . ILE A 1 112 ? -9.898 7.359 14.312 1 98.81 112 ILE A C 1
ATOM 856 O O . ILE A 1 112 ? -10.531 8.055 15.117 1 98.81 112 ILE A O 1
ATOM 860 N N . PHE A 1 113 ? -8.719 6.859 14.57 1 98.81 113 PHE A N 1
ATOM 861 C CA . PHE A 1 113 ? -8.055 7.148 15.836 1 98.81 113 PHE A CA 1
ATOM 862 C C . PHE A 1 113 ? -6.633 7.648 15.602 1 98.81 113 PHE A C 1
ATOM 864 O O . PHE A 1 113 ? -5.836 6.98 14.938 1 98.81 113 PHE A O 1
ATOM 871 N N . LEU A 1 114 ? -6.352 8.828 16.078 1 98.88 114 LEU A N 1
ATOM 872 C CA . LEU A 1 114 ? -5.004 9.383 16.031 1 98.88 114 LEU A CA 1
ATOM 873 C C . LEU A 1 114 ? -4.438 9.516 17.453 1 98.88 114 LEU A C 1
ATOM 875 O O . LEU A 1 114 ? -5.074 10.117 18.328 1 98.88 114 LEU A O 1
ATOM 879 N N . HIS A 1 115 ? -3.316 8.914 17.641 1 98.88 115 HIS A N 1
ATOM 880 C CA . HIS A 1 115 ? -2.676 8.922 18.938 1 98.88 115 HIS A CA 1
ATOM 881 C C . HIS A 1 115 ? -1.183 9.203 18.828 1 98.88 115 HIS A C 1
ATOM 883 O O . HIS A 1 115 ? -0.436 8.398 18.266 1 98.88 115 HIS A O 1
ATOM 889 N N . ASN A 1 116 ? -0.662 10.344 19.375 1 98.88 116 ASN A N 1
ATOM 890 C CA . ASN A 1 116 ? 0.75 10.711 19.344 1 98.88 116 ASN A CA 1
ATOM 891 C C . ASN A 1 116 ? 1.271 10.805 17.906 1 98.88 116 ASN A C 1
ATOM 893 O O . ASN A 1 116 ? 2.191 10.086 17.531 1 98.88 116 ASN A O 1
ATOM 897 N N . VAL A 1 117 ? 0.659 11.711 17.234 1 98.94 117 VAL A N 1
ATOM 898 C CA . VAL A 1 117 ? 1.065 12.047 15.867 1 98.94 117 VAL A CA 1
ATOM 899 C C . VAL A 1 117 ? 1.729 13.422 15.852 1 98.94 117 VAL A C 1
ATOM 901 O O . VAL A 1 117 ? 1.124 14.414 16.25 1 98.94 117 VAL A O 1
ATOM 904 N N . ASP A 1 118 ? 2.957 13.477 15.484 1 98.94 118 ASP A N 1
ATOM 905 C CA . ASP A 1 118 ? 3.725 14.719 15.5 1 98.94 118 ASP A CA 1
ATOM 906 C C . ASP A 1 118 ? 4.41 14.961 14.156 1 98.94 118 ASP A C 1
ATOM 908 O O . ASP A 1 118 ? 5.523 14.484 13.93 1 98.94 118 ASP A O 1
ATOM 912 N N . LEU A 1 119 ? 3.756 15.719 13.281 1 98.88 119 LEU A N 1
ATOM 913 C CA . LEU A 1 119 ? 4.227 16.016 11.938 1 98.88 119 LEU A CA 1
ATOM 914 C C . LEU A 1 119 ? 4.445 17.516 11.75 1 98.88 119 LEU A C 1
ATOM 916 O O . LEU A 1 119 ? 3.523 18.312 11.938 1 98.88 119 LEU A O 1
ATOM 920 N N . SER A 1 120 ? 5.617 17.891 11.438 1 98.81 120 SER A N 1
ATOM 921 C CA . SER A 1 120 ? 5.922 19.297 11.148 1 98.81 120 SER A CA 1
ATOM 922 C C . SER A 1 120 ? 6.129 19.516 9.656 1 98.81 120 SER A C 1
ATOM 924 O O . SER A 1 120 ? 6.316 18.562 8.898 1 98.81 120 SER A O 1
ATOM 926 N N . TRP A 1 121 ? 5.945 20.781 9.219 1 98.81 121 TRP A N 1
ATOM 927 C CA . TRP A 1 121 ? 6.156 21.141 7.82 1 98.81 121 TRP A CA 1
ATOM 928 C C . TRP A 1 121 ? 7.637 21.359 7.527 1 98.81 121 TRP A C 1
ATOM 930 O O . TRP A 1 121 ? 8.242 22.312 8.008 1 98.81 121 TRP A O 1
ATOM 940 N N . ALA A 1 122 ? 8.258 20.469 6.742 1 98.19 122 ALA A N 1
ATOM 941 C CA . ALA A 1 122 ? 9.688 20.469 6.461 1 98.19 122 ALA A CA 1
ATOM 942 C C . ALA A 1 122 ? 10.148 21.844 5.977 1 98.19 122 ALA A C 1
ATOM 944 O O . ALA A 1 122 ? 9.539 22.422 5.078 1 98.19 122 ALA A O 1
ATOM 945 N N . ASN A 1 123 ? 11.156 22.375 6.547 1 96.94 123 ASN A N 1
ATOM 946 C CA . ASN A 1 123 ? 11.836 23.609 6.164 1 96.94 123 ASN A CA 1
ATOM 947 C C . ASN A 1 123 ? 10.938 24.828 6.348 1 96.94 123 ASN A C 1
ATOM 949 O O . ASN A 1 123 ? 11.102 25.844 5.656 1 96.94 123 ASN A O 1
ATOM 953 N N . HIS A 1 124 ? 9.875 24.719 7.059 1 98.19 124 HIS A N 1
ATOM 954 C CA . HIS A 1 124 ? 8.984 25.828 7.418 1 98.19 124 HIS A CA 1
ATOM 955 C C . HIS A 1 124 ? 8.789 25.906 8.93 1 98.19 124 HIS A C 1
ATOM 957 O O . HIS A 1 124 ? 8.898 24.891 9.625 1 98.19 124 HIS A O 1
ATOM 963 N N . THR A 1 125 ? 8.438 27.016 9.391 1 97.44 125 THR A N 1
ATOM 964 C CA . THR A 1 125 ? 8.133 27.203 10.805 1 97.44 125 THR A CA 1
ATOM 965 C C . THR A 1 125 ? 6.625 27.172 11.039 1 97.44 125 THR A C 1
ATOM 967 O O . THR A 1 125 ? 6.172 26.953 12.164 1 97.44 125 THR A O 1
ATOM 970 N N . ALA A 1 126 ? 5.883 27.484 10 1 98.25 126 ALA A N 1
ATOM 971 C CA . ALA A 1 126 ? 4.426 27.453 10.125 1 98.25 126 ALA A CA 1
ATOM 972 C C . ALA A 1 126 ? 3.941 26.031 10.422 1 98.25 126 ALA A C 1
ATOM 974 O O . ALA A 1 126 ? 4.574 25.062 10.016 1 98.25 126 ALA A O 1
ATOM 975 N N . PRO A 1 127 ? 2.902 25.891 11.18 1 98.06 127 PRO A N 1
ATOM 976 C CA . PRO A 1 127 ? 2.398 24.562 11.516 1 98.06 127 PRO A CA 1
ATOM 977 C C . PRO A 1 127 ? 1.802 23.828 10.305 1 98.06 127 PRO A C 1
ATOM 979 O O . PRO A 1 127 ? 1.363 24.484 9.352 1 98.06 127 PRO A O 1
ATOM 982 N N . THR A 1 128 ? 1.825 22.5 10.383 1 98.69 128 THR A N 1
ATOM 983 C CA . THR A 1 128 ? 1.104 21.672 9.422 1 98.69 128 THR A CA 1
ATOM 984 C C . THR A 1 128 ? -0.404 21.812 9.609 1 98.69 128 THR A C 1
ATOM 986 O O . THR A 1 128 ? -0.86 22.359 10.617 1 98.69 128 THR A O 1
ATOM 989 N N . LYS A 1 129 ? -1.127 21.391 8.57 1 98.69 129 LYS A N 1
ATOM 990 C CA . LYS A 1 129 ? -2.586 21.438 8.594 1 98.69 129 LYS A CA 1
ATOM 991 C C . LYS A 1 129 ? -3.18 20.062 8.305 1 98.69 129 LYS A C 1
ATOM 993 O O . LYS A 1 129 ? -2.484 19.172 7.805 1 98.69 129 LYS A O 1
ATOM 998 N N . ALA A 1 130 ? -4.438 19.953 8.711 1 98.56 130 ALA A N 1
ATOM 999 C CA . ALA A 1 130 ? -5.215 18.766 8.406 1 98.56 130 ALA A CA 1
ATOM 1000 C C . ALA A 1 130 ? -6.504 19.109 7.676 1 98.56 130 ALA A C 1
ATOM 1002 O O . ALA A 1 130 ? -7.109 20.156 7.938 1 98.56 130 ALA A O 1
ATOM 1003 N N . LYS A 1 131 ? -6.855 18.281 6.738 1 97.94 131 LYS A N 1
ATOM 1004 C CA . LYS A 1 131 ? -8.148 18.375 6.062 1 97.94 131 LYS A CA 1
ATOM 1005 C C . LYS A 1 131 ? -9 17.141 6.332 1 97.94 131 LYS A C 1
ATOM 1007 O O . LYS A 1 131 ? -8.609 16.016 5.992 1 97.94 131 LYS A O 1
ATOM 1012 N N . ILE A 1 132 ? -10.148 17.328 7.004 1 98.06 132 ILE A N 1
ATOM 1013 C CA . ILE A 1 132 ? -11.031 16.234 7.395 1 98.06 132 ILE A CA 1
ATOM 1014 C C . ILE A 1 132 ? -12.422 16.453 6.801 1 98.06 132 ILE A C 1
ATOM 1016 O O . ILE A 1 132 ? -13.039 17.5 7.023 1 98.06 132 ILE A O 1
ATOM 1020 N N . LEU A 1 133 ? -12.875 15.562 6.027 1 96.31 133 LEU A N 1
ATOM 1021 C CA . LEU A 1 133 ? -14.203 15.625 5.414 1 96.31 133 LEU A CA 1
ATOM 1022 C C . LEU A 1 133 ? -14.977 14.336 5.676 1 96.31 133 LEU A C 1
ATOM 1024 O O . LEU A 1 133 ? -14.539 13.25 5.289 1 96.31 133 LEU A O 1
ATOM 1028 N N . ASN A 1 134 ? -16.141 14.359 6.391 1 96.38 134 ASN A N 1
ATOM 1029 C CA . ASN A 1 134 ? -17.094 13.273 6.617 1 96.38 134 ASN A CA 1
ATOM 1030 C C . ASN A 1 134 ? -16.406 12.07 7.262 1 96.38 134 ASN A C 1
ATOM 1032 O O . ASN A 1 134 ? -16.547 10.938 6.781 1 96.38 134 ASN A O 1
ATOM 1036 N N . ALA A 1 135 ? -15.672 12.359 8.336 1 98 135 ALA A N 1
ATOM 1037 C CA . ALA A 1 135 ? -15 11.312 9.102 1 98 135 ALA A CA 1
ATOM 1038 C C . ALA A 1 135 ? -15.234 11.492 10.602 1 98 135 ALA A C 1
ATOM 1040 O O . ALA A 1 135 ? -15.227 12.617 11.109 1 98 135 ALA A O 1
ATOM 1041 N N . GLN A 1 136 ? -15.492 10.383 11.25 1 97.75 136 GLN A N 1
ATOM 1042 C CA . GLN A 1 136 ? -15.641 10.375 12.703 1 97.75 136 GLN A CA 1
ATOM 1043 C C . GLN A 1 136 ? -14.469 9.641 13.359 1 97.75 136 GLN A C 1
ATOM 1045 O O . GLN A 1 136 ? -13.984 8.641 12.836 1 97.75 136 GLN A O 1
ATOM 1050 N N . GLY A 1 137 ? -14.148 10.188 14.453 1 97.88 137 GLY A N 1
ATOM 1051 C CA . GLY A 1 137 ? -13.023 9.578 15.133 1 97.88 137 GLY A CA 1
ATOM 1052 C C . GLY A 1 137 ? -12.68 10.266 16.453 1 97.88 137 GLY A C 1
ATOM 1053 O O . GLY A 1 137 ? -13.5 10.984 17.016 1 97.88 137 GLY A O 1
ATOM 1054 N N . SER A 1 138 ? -11.531 9.852 17 1 97.69 138 SER A N 1
ATOM 1055 C CA . SER A 1 138 ? -11.047 10.398 18.266 1 97.69 138 SER A CA 1
ATOM 1056 C C . SER A 1 138 ? -9.539 10.617 18.219 1 97.69 138 SER A C 1
ATOM 1058 O O . SER A 1 138 ? -8.852 10.117 17.328 1 97.69 138 SER A O 1
ATOM 1060 N N . ILE A 1 139 ? -9.062 11.406 19.109 1 97.5 139 ILE A N 1
ATOM 1061 C CA . ILE A 1 139 ? -7.633 11.672 19.234 1 97.5 139 ILE A CA 1
ATOM 1062 C C . ILE A 1 139 ? -7.195 11.453 20.688 1 97.5 139 ILE A C 1
ATOM 1064 O O . ILE A 1 139 ? -8 11.578 21.609 1 97.5 139 ILE A O 1
ATOM 1068 N N . ALA A 1 140 ? -6.023 11.117 20.844 1 97.88 140 ALA A N 1
ATOM 1069 C CA . ALA A 1 140 ? -5.383 10.992 22.156 1 97.88 140 ALA A CA 1
ATOM 1070 C C . ALA A 1 140 ? -3.932 11.453 22.109 1 97.88 140 ALA A C 1
ATOM 1072 O O . ALA A 1 140 ? -3.301 11.422 21.047 1 97.88 140 ALA A O 1
ATOM 1073 N N . GLY A 1 141 ? -3.406 11.945 23.188 1 97.81 141 GLY A N 1
ATOM 1074 C CA . GLY A 1 141 ? -2.043 12.453 23.219 1 97.81 141 GLY A CA 1
ATOM 1075 C C . GLY A 1 141 ? -1.845 13.68 22.359 1 97.81 141 GLY A C 1
ATOM 1076 O O . GLY A 1 141 ? -2.732 14.531 22.266 1 97.81 141 GLY A O 1
ATOM 1077 N N . THR A 1 142 ? -0.617 13.766 21.875 1 96.81 142 THR A N 1
ATOM 1078 C CA . THR A 1 142 ? -0.298 14.898 21.016 1 96.81 142 THR A CA 1
ATOM 1079 C C . THR A 1 142 ? -0.608 14.57 19.562 1 96.81 142 THR A C 1
ATOM 1081 O O . THR A 1 142 ? -0.214 13.516 19.047 1 96.81 142 THR A O 1
ATOM 1084 N N . VAL A 1 143 ? -1.368 15.438 18.953 1 98.31 143 VAL A N 1
ATOM 1085 C CA . VAL A 1 143 ? -1.64 15.281 17.531 1 98.31 143 VAL A CA 1
ATOM 1086 C C . VAL A 1 143 ? -1.369 16.594 16.812 1 98.31 143 VAL A C 1
ATOM 1088 O O . VAL A 1 143 ? -2.105 17.578 16.984 1 98.31 143 VAL A O 1
ATOM 1091 N N . LYS A 1 144 ? -0.34 16.656 16.094 1 98.31 144 LYS A N 1
ATOM 1092 C CA . LYS A 1 144 ? 0.046 17.75 15.219 1 98.31 144 LYS A CA 1
ATOM 1093 C C . LYS A 1 144 ? 0.118 17.312 13.758 1 98.31 144 LYS A C 1
ATOM 1095 O O . LYS A 1 144 ? 0.919 16.438 13.414 1 98.31 144 LYS A O 1
ATOM 1100 N N . PRO A 1 145 ? -0.661 17.875 12.852 1 98.56 145 PRO A N 1
ATOM 1101 C CA . PRO A 1 145 ? -1.559 19.016 13 1 98.56 145 PRO A CA 1
ATOM 1102 C C . PRO A 1 145 ? -2.779 18.719 13.859 1 98.56 145 PRO A C 1
ATOM 1104 O O . PRO A 1 145 ? -3.102 17.547 14.078 1 98.56 145 PRO A O 1
ATOM 1107 N N . GLN A 1 146 ? -3.43 19.781 14.25 1 96.31 146 GLN A N 1
ATOM 1108 C CA . GLN A 1 146 ? -4.684 19.609 14.977 1 96.31 146 GLN A CA 1
ATOM 1109 C C . GLN A 1 146 ? -5.758 19.016 14.078 1 96.31 146 GLN A C 1
ATOM 1111 O O . GLN A 1 146 ? -5.895 19.406 12.914 1 96.31 146 GLN A O 1
ATOM 1116 N N . VAL A 1 147 ? -6.387 18 14.594 1 96.75 147 VAL A N 1
ATOM 1117 C CA . VAL A 1 147 ? -7.469 17.312 13.891 1 96.75 147 VAL A CA 1
ATOM 1118 C C . VAL A 1 147 ? -8.758 17.406 14.711 1 96.75 147 VAL A C 1
ATOM 1120 O O . VAL A 1 147 ? -8.742 17.203 15.922 1 96.75 147 VAL A O 1
ATOM 1123 N N . ARG A 1 148 ? -9.836 17.781 14.039 1 91.75 148 ARG A N 1
ATOM 1124 C CA . ARG A 1 148 ? -11.156 17.797 14.656 1 91.75 148 ARG A CA 1
ATOM 1125 C C . ARG A 1 148 ? -12.148 16.953 13.852 1 91.75 148 ARG A C 1
ATOM 1127 O O . ARG A 1 148 ? -12.359 17.203 12.664 1 91.75 148 ARG A O 1
ATOM 1134 N N . PHE A 1 149 ? -12.57 15.93 14.508 1 93.31 149 PHE A N 1
ATOM 1135 C CA . PHE A 1 149 ? -13.602 15.109 13.891 1 93.31 149 PHE A CA 1
ATOM 1136 C C . PHE A 1 149 ? -14.984 15.68 14.18 1 93.31 149 PHE A C 1
ATOM 1138 O O . PHE A 1 149 ? -15.227 16.219 15.258 1 93.31 149 PHE A O 1
ATOM 1145 N N . ARG A 1 150 ? -15.742 15.961 13.109 1 72.56 150 ARG A N 1
ATOM 1146 C CA . ARG A 1 150 ? -17.078 16.484 13.375 1 72.56 150 ARG A CA 1
ATOM 1147 C C . ARG A 1 150 ? -18.062 15.367 13.711 1 72.56 150 ARG A C 1
ATOM 1149 O O . ARG A 1 150 ? -17.938 14.258 13.188 1 72.56 150 ARG A O 1
ATOM 1156 N N . GLY A 1 151 ? -18.594 15.398 14.914 1 59.56 151 GLY A N 1
ATOM 1157 C CA . GLY A 1 151 ? -19.688 14.5 15.234 1 59.56 151 GLY A CA 1
ATOM 1158 C C . GLY A 1 151 ? -20.734 14.414 14.141 1 59.56 151 GLY A C 1
ATOM 1159 O O . GLY A 1 151 ? -20.969 15.391 13.422 1 59.56 151 GLY A O 1
ATOM 1160 N N . LEU A 1 152 ? -20.781 13.461 13.281 1 45.47 152 LEU A N 1
ATOM 1161 C CA . LEU A 1 152 ? -21.938 13.375 12.398 1 45.47 152 LEU A CA 1
ATOM 1162 C C . LEU A 1 152 ? -23.234 13.516 13.195 1 45.47 152 LEU A C 1
ATOM 1164 O O . LEU A 1 152 ? -23.297 13.141 14.367 1 45.47 152 LEU A O 1
ATOM 1168 N N . VAL B 1 1 ? 3.031 -1.124 -1.593 1 92.75 1 VAL B N 1
ATOM 1169 C CA . VAL B 1 1 ? 4.07 -0.12 -1.379 1 92.75 1 VAL B CA 1
ATOM 1170 C C . VAL B 1 1 ? 4.488 0.484 -2.717 1 92.75 1 VAL B C 1
ATOM 1172 O O . VAL B 1 1 ? 4.977 -0.226 -3.6 1 92.75 1 VAL B O 1
ATOM 1175 N N . GLY B 1 2 ? 4.23 1.819 -3.02 1 88.94 2 GLY B N 1
ATOM 1176 C CA . GLY B 1 2 ? 4.602 2.414 -4.293 1 88.94 2 GLY B CA 1
ATOM 1177 C C . GLY B 1 2 ? 3.658 3.52 -4.73 1 88.94 2 GLY B C 1
ATOM 1178 O O . GLY B 1 2 ? 2.727 3.871 -4.008 1 88.94 2 GLY B O 1
ATOM 1179 N N . SER B 1 3 ? 3.959 4.148 -5.922 1 91.94 3 SER B N 1
ATOM 1180 C CA . SER B 1 3 ? 5.145 3.885 -6.734 1 91.94 3 SER B CA 1
ATOM 1181 C C . SER B 1 3 ? 6.359 4.625 -6.191 1 91.94 3 SER B C 1
ATOM 1183 O O . SER B 1 3 ? 6.246 5.762 -5.727 1 91.94 3 SER B O 1
ATOM 1185 N N . LEU B 1 4 ? 7.469 3.967 -6.184 1 93 4 LEU B N 1
ATOM 1186 C CA . LEU B 1 4 ? 8.688 4.551 -5.629 1 93 4 LEU B CA 1
ATOM 1187 C C . LEU B 1 4 ? 9.586 5.09 -6.738 1 93 4 LEU B C 1
ATOM 1189 O O . LEU B 1 4 ? 9.633 4.527 -7.832 1 93 4 LEU B O 1
ATOM 1193 N N . GLY B 1 5 ? 10.328 6.16 -6.477 1 87.12 5 GLY B N 1
ATOM 1194 C CA . GLY B 1 5 ? 11.492 6.562 -7.246 1 87.12 5 GLY B CA 1
ATOM 1195 C C . GLY B 1 5 ? 11.148 7.281 -8.531 1 87.12 5 GLY B C 1
ATOM 1196 O O . GLY B 1 5 ? 11.844 7.141 -9.539 1 87.12 5 GLY B O 1
ATOM 1197 N N . GLY B 1 6 ? 10.102 7.969 -8.531 1 81.38 6 GLY B N 1
ATOM 1198 C CA . GLY B 1 6 ? 9.742 8.695 -9.742 1 81.38 6 GLY B CA 1
ATOM 1199 C C . GLY B 1 6 ? 10.805 9.688 -10.18 1 81.38 6 GLY B C 1
ATOM 1200 O O . GLY B 1 6 ? 11.539 10.227 -9.344 1 81.38 6 GLY B O 1
ATOM 1201 N N . ALA B 1 7 ? 10.977 9.844 -11.492 1 67.81 7 ALA B N 1
ATOM 1202 C CA . ALA B 1 7 ? 12.047 10.625 -12.109 1 67.81 7 ALA B CA 1
ATOM 1203 C C . ALA B 1 7 ? 12.109 12.031 -11.523 1 67.81 7 ALA B C 1
ATOM 1205 O O . ALA B 1 7 ? 13.195 12.57 -11.305 1 67.81 7 ALA B O 1
ATOM 1206 N N . SER B 1 8 ? 11.062 12.539 -11.352 1 67.94 8 SER B N 1
ATOM 1207 C CA . SER B 1 8 ? 11.055 13.922 -10.898 1 67.94 8 SER B CA 1
ATOM 1208 C C . SER B 1 8 ? 11.203 14.016 -9.383 1 67.94 8 SER B C 1
ATOM 1210 O O . SER B 1 8 ? 11.312 15.109 -8.828 1 67.94 8 SER B O 1
ATOM 1212 N N . GLU B 1 9 ? 11.523 12.82 -8.82 1 72.25 9 GLU B N 1
ATOM 1213 C CA . GLU B 1 9 ? 11.586 12.805 -7.359 1 72.25 9 GLU B CA 1
ATOM 1214 C C . GLU B 1 9 ? 13.008 12.516 -6.875 1 72.25 9 GLU B C 1
ATOM 1216 O O . GLU B 1 9 ? 13.828 11.984 -7.625 1 72.25 9 GLU B O 1
ATOM 1221 N N . LYS B 1 10 ? 13.297 13.07 -5.734 1 88.38 10 LYS B N 1
ATOM 1222 C CA . LYS B 1 10 ? 14.477 12.578 -5.031 1 88.38 10 LYS B CA 1
ATOM 1223 C C . LYS B 1 10 ? 14.383 11.078 -4.789 1 88.38 10 LYS B C 1
ATOM 1225 O O . LYS B 1 10 ? 13.289 10.508 -4.785 1 88.38 10 LYS B O 1
ATOM 1230 N N . PRO B 1 11 ? 15.633 10.414 -4.715 1 93.06 11 PRO B N 1
ATOM 1231 C CA . PRO B 1 11 ? 15.586 8.984 -4.41 1 93.06 11 PRO B CA 1
ATOM 1232 C C . PRO B 1 11 ? 14.734 8.672 -3.178 1 93.06 11 PRO B C 1
ATOM 1234 O O . PRO B 1 11 ? 14.828 9.375 -2.17 1 93.06 11 PRO B O 1
ATOM 1237 N N . ALA B 1 12 ? 13.953 7.699 -3.312 1 94.19 12 ALA B N 1
ATOM 1238 C CA . ALA B 1 12 ? 13.055 7.328 -2.225 1 94.19 12 ALA B C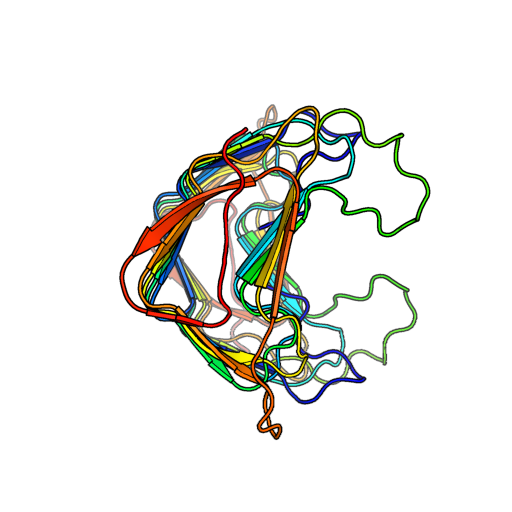A 1
ATOM 1239 C C . ALA B 1 12 ? 13.625 6.176 -1.405 1 94.19 12 ALA B C 1
ATOM 1241 O O . ALA B 1 12 ? 14.383 5.352 -1.924 1 94.19 12 ALA B O 1
ATOM 1242 N N . LEU B 1 13 ? 13.312 6.223 -0.096 1 95 13 LEU B N 1
ATOM 1243 C CA . LEU B 1 13 ? 13.656 5.113 0.788 1 95 13 LEU B CA 1
ATOM 1244 C C . LEU B 1 13 ? 12.445 4.652 1.588 1 95 13 LEU B C 1
ATOM 1246 O O . LEU B 1 13 ? 11.727 5.477 2.156 1 95 13 LEU B O 1
ATOM 1250 N N . VAL B 1 14 ? 12.148 3.404 1.539 1 96.06 14 VAL B N 1
ATOM 1251 C CA . VAL B 1 14 ? 11.172 2.744 2.395 1 96.06 14 VAL B CA 1
ATOM 1252 C C . VAL B 1 14 ? 11.797 1.516 3.049 1 96.06 14 VAL B C 1
ATOM 1254 O O . VAL B 1 14 ? 12.383 0.669 2.365 1 96.06 14 VAL B O 1
ATOM 1257 N N . GLU B 1 15 ? 11.695 1.498 4.406 1 96.56 15 GLU B N 1
ATOM 1258 C CA . GLU B 1 15 ? 12.352 0.378 5.078 1 96.56 15 GLU B CA 1
ATOM 1259 C C . GLU B 1 15 ? 11.469 -0.187 6.188 1 96.56 15 GLU B C 1
ATOM 1261 O O . GLU B 1 15 ? 10.688 0.543 6.801 1 96.56 15 GLU B O 1
ATOM 1266 N N . ARG B 1 16 ? 11.586 -1.481 6.359 1 96.75 16 ARG B N 1
ATOM 1267 C CA . ARG B 1 16 ? 11.055 -2.205 7.508 1 96.75 16 ARG B CA 1
ATOM 1268 C C . ARG B 1 16 ? 9.531 -2.178 7.516 1 96.75 16 ARG B C 1
ATOM 1270 O O . ARG B 1 16 ? 8.914 -1.846 8.531 1 96.75 16 ARG B O 1
ATOM 1277 N N . ILE B 1 17 ? 9.023 -2.545 6.418 1 94.69 17 ILE B N 1
ATOM 1278 C CA . ILE B 1 17 ? 7.574 -2.648 6.289 1 94.69 17 ILE B CA 1
ATOM 1279 C C . ILE B 1 17 ? 7.113 -4.031 6.746 1 94.69 17 ILE B C 1
ATOM 1281 O O . ILE B 1 17 ? 7.625 -5.051 6.277 1 94.69 17 ILE B O 1
ATOM 1285 N N . THR B 1 18 ? 6.258 -4.074 7.695 1 94.25 18 THR B N 1
ATOM 1286 C CA . THR B 1 18 ? 5.621 -5.32 8.109 1 94.25 18 THR B CA 1
ATOM 1287 C C . THR B 1 18 ? 4.117 -5.27 7.848 1 94.25 18 THR B C 1
ATOM 1289 O O . THR B 1 18 ? 3.438 -4.34 8.281 1 94.25 18 THR B O 1
ATOM 1292 N N . VAL B 1 19 ? 3.564 -6.152 7.07 1 93.19 19 VAL B N 1
ATOM 1293 C CA . VAL B 1 19 ? 2.141 -6.414 6.879 1 93.19 19 VAL B CA 1
ATOM 1294 C C . VAL B 1 19 ? 1.795 -7.805 7.406 1 93.19 19 VAL B C 1
ATOM 1296 O O . VAL B 1 19 ? 2.385 -8.797 6.988 1 93.19 19 VAL B O 1
ATOM 1299 N N . SER B 1 20 ? 0.883 -7.859 8.406 1 93.75 20 SER B N 1
ATOM 1300 C CA . SER B 1 20 ? 0.643 -9.164 9.016 1 93.75 20 SER B CA 1
ATOM 1301 C C . SER B 1 20 ? -0.837 -9.359 9.328 1 93.75 20 SER B C 1
ATOM 1303 O O . SER B 1 20 ? -1.558 -8.398 9.594 1 93.75 20 SER B O 1
ATOM 1305 N N . ASN B 1 21 ? -1.31 -10.656 9.164 1 94.81 21 ASN B N 1
ATOM 1306 C CA . ASN B 1 21 ? -2.629 -11.102 9.602 1 94.81 21 ASN B CA 1
ATOM 1307 C C . ASN B 1 21 ? -3.742 -10.367 8.859 1 94.81 21 ASN B C 1
ATOM 1309 O O . ASN B 1 21 ? -4.68 -9.867 9.484 1 94.81 21 ASN B O 1
ATOM 1313 N N . CYS B 1 22 ? -3.557 -10.367 7.57 1 95.25 22 CYS B N 1
ATOM 1314 C CA . CYS B 1 22 ? -4.488 -9.609 6.742 1 95.25 22 CYS B CA 1
ATOM 1315 C C . CYS B 1 22 ? -5.328 -10.539 5.875 1 95.25 22 CYS B C 1
ATOM 1317 O O . CYS B 1 22 ? -4.883 -11.633 5.52 1 95.25 22 CYS B O 1
ATOM 1319 N N . ASN B 1 23 ? -6.492 -10.07 5.57 1 96.94 23 ASN B N 1
ATOM 1320 C CA . ASN B 1 23 ? -7.375 -10.727 4.613 1 96.94 23 ASN B CA 1
ATOM 1321 C C . ASN B 1 23 ? -7.645 -9.844 3.4 1 96.94 23 ASN B C 1
ATOM 1323 O O . ASN B 1 23 ? -7.902 -8.648 3.543 1 96.94 23 ASN B O 1
ATOM 1327 N N . PHE B 1 24 ? -7.582 -10.414 2.232 1 97.06 24 PHE B N 1
ATOM 1328 C CA . PHE B 1 24 ? -7.895 -9.773 0.961 1 97.06 24 PHE B CA 1
ATOM 1329 C C . PHE B 1 24 ? -9 -10.523 0.23 1 97.06 24 PHE B C 1
ATOM 1331 O O . PHE B 1 24 ? -8.945 -11.75 0.114 1 97.06 24 PHE B O 1
ATOM 1338 N N . PHE B 1 25 ? -9.977 -9.828 -0.188 1 96.44 25 PHE B N 1
ATOM 1339 C CA . PHE B 1 25 ? -11.047 -10.43 -0.977 1 96.44 25 PHE B CA 1
ATOM 1340 C C . PHE B 1 25 ? -11.359 -9.578 -2.199 1 96.44 25 PHE B C 1
ATOM 1342 O O . PHE B 1 25 ? -11.688 -8.391 -2.07 1 96.44 25 PHE B O 1
ATOM 1349 N N . ASN B 1 26 ? -11.18 -10.188 -3.381 1 95.31 26 ASN B N 1
ATOM 1350 C CA . ASN B 1 26 ? -11.547 -9.555 -4.645 1 95.31 26 ASN B CA 1
ATOM 1351 C C . ASN B 1 26 ? -10.742 -8.281 -4.891 1 95.31 26 ASN B C 1
ATOM 1353 O O . ASN B 1 26 ? -11.297 -7.266 -5.316 1 95.31 26 ASN B O 1
ATOM 1357 N N . THR B 1 27 ? -9.516 -8.328 -4.566 1 95.06 27 THR B N 1
ATOM 1358 C CA . THR B 1 27 ? -8.648 -7.18 -4.828 1 95.06 27 THR B CA 1
ATOM 1359 C C . THR B 1 27 ? -7.785 -7.43 -6.062 1 95.06 27 THR B C 1
ATOM 1361 O O . THR B 1 27 ? -7.586 -8.578 -6.465 1 95.06 27 THR B O 1
ATOM 1364 N N . MET B 1 28 ? -7.375 -6.352 -6.656 1 93.19 28 MET B N 1
ATOM 1365 C CA . MET B 1 28 ? -6.508 -6.492 -7.82 1 93.19 28 MET B CA 1
ATOM 1366 C C . MET B 1 28 ? -5.148 -7.059 -7.422 1 93.19 28 MET B C 1
ATOM 1368 O O . MET B 1 28 ? -4.621 -7.949 -8.094 1 93.19 28 MET B O 1
ATOM 1372 N N . THR B 1 29 ? -4.609 -6.48 -6.387 1 95.38 29 THR B N 1
ATOM 1373 C CA . THR B 1 29 ? -3.336 -7.004 -5.902 1 95.38 29 THR B CA 1
ATOM 1374 C C . THR B 1 29 ? -3.434 -7.383 -4.43 1 95.38 29 THR B C 1
ATOM 1376 O O . THR B 1 29 ? -4.309 -6.895 -3.713 1 95.38 29 THR B O 1
ATOM 1379 N N . GLY B 1 30 ? -2.652 -8.312 -3.947 1 97.25 30 GLY B N 1
ATOM 1380 C CA . GLY B 1 30 ? -2.396 -8.539 -2.533 1 97.25 30 GLY B CA 1
ATOM 1381 C C . GLY B 1 30 ? -1.327 -7.617 -1.971 1 97.25 30 GLY B C 1
ATOM 1382 O O . GLY B 1 30 ? -1.578 -6.434 -1.737 1 97.25 30 GLY B O 1
ATOM 1383 N N . VAL B 1 31 ? -0.077 -8.242 -1.831 1 98.38 31 VAL B N 1
ATOM 1384 C CA . VAL B 1 31 ? 1.061 -7.426 -1.425 1 98.38 31 VAL B CA 1
ATOM 1385 C C . VAL B 1 31 ? 1.927 -7.105 -2.641 1 98.38 31 VAL B C 1
ATOM 1387 O O . VAL B 1 31 ? 2.301 -8 -3.4 1 98.38 31 VAL B O 1
ATOM 1390 N N . ARG B 1 32 ? 2.135 -5.805 -2.895 1 98.19 32 ARG B N 1
ATOM 1391 C CA . ARG B 1 32 ? 2.824 -5.328 -4.09 1 98.19 32 ARG B CA 1
ATOM 1392 C C . ARG B 1 32 ? 3.9 -4.309 -3.734 1 98.19 32 ARG B C 1
ATOM 1394 O O . ARG B 1 32 ? 3.678 -3.43 -2.898 1 98.19 32 ARG B O 1
ATOM 1401 N N . ILE B 1 33 ? 5.082 -4.484 -4.211 1 97.94 33 ILE B N 1
ATOM 1402 C CA . ILE B 1 33 ? 6.141 -3.477 -4.219 1 97.94 33 ILE B CA 1
ATOM 1403 C C . ILE B 1 33 ? 6.398 -3.012 -5.648 1 97.94 33 ILE B C 1
ATOM 1405 O O . ILE B 1 33 ? 6.773 -3.811 -6.512 1 97.94 33 ILE B O 1
ATOM 1409 N N . LYS B 1 34 ? 6.125 -1.73 -5.926 1 96.5 34 LYS B N 1
ATOM 1410 C CA . LYS B 1 34 ? 6.316 -1.262 -7.293 1 96.5 34 LYS B CA 1
ATOM 1411 C C . LYS B 1 34 ? 7.141 0.021 -7.324 1 96.5 34 LYS B C 1
ATOM 1413 O O . LYS B 1 34 ? 7.016 0.866 -6.438 1 96.5 34 LYS B O 1
ATOM 1418 N N . SER B 1 35 ? 8.008 0.111 -8.25 1 94.94 35 SER B N 1
ATOM 1419 C CA . SER B 1 35 ? 8.797 1.314 -8.477 1 94.94 35 SER B CA 1
ATOM 1420 C C . SER B 1 35 ? 8.758 1.737 -9.938 1 94.94 35 SER B C 1
ATOM 1422 O O . SER B 1 35 ? 8.57 0.903 -10.828 1 94.94 35 SER B O 1
ATOM 1424 N N . TRP B 1 36 ? 8.992 2.99 -10.141 1 92.31 36 TRP B N 1
ATOM 1425 C CA . TRP B 1 36 ? 9.062 3.508 -11.5 1 92.31 36 TRP B CA 1
ATOM 1426 C C . TRP B 1 36 ? 10.219 2.875 -12.266 1 92.31 36 TRP B C 1
ATOM 1428 O O . TRP B 1 36 ? 11.305 2.686 -11.711 1 92.31 36 TRP B O 1
ATOM 1438 N N . GLN B 1 37 ? 9.945 2.594 -13.539 1 92.5 37 GLN B N 1
ATOM 1439 C CA . GLN B 1 37 ? 11.039 2.137 -14.391 1 92.5 37 GLN B CA 1
ATOM 1440 C C . GLN B 1 37 ? 12.172 3.156 -14.422 1 92.5 37 GLN B C 1
ATOM 1442 O O . GLN B 1 37 ? 11.945 4.34 -14.68 1 92.5 37 GLN B O 1
ATOM 1447 N N . GLY B 1 38 ? 13.289 2.686 -14.102 1 89.62 38 GLY B N 1
ATOM 1448 C CA . GLY B 1 38 ? 14.43 3.59 -14.039 1 89.62 38 GLY B CA 1
ATOM 1449 C C . GLY B 1 38 ? 14.445 4.441 -12.789 1 89.62 38 GLY B C 1
ATOM 1450 O O . GLY B 1 38 ? 15.188 5.422 -12.703 1 89.62 38 GLY B O 1
ATOM 1451 N N . GLY B 1 39 ? 13.594 4.145 -11.875 1 90.88 39 GLY B N 1
ATOM 1452 C CA . GLY B 1 39 ? 13.508 4.922 -10.648 1 90.88 39 GLY B CA 1
ATOM 1453 C C . GLY B 1 39 ? 14.75 4.816 -9.789 1 90.88 39 GLY B C 1
ATOM 1454 O O . GLY B 1 39 ? 15.641 4.012 -10.07 1 90.88 39 GLY B O 1
ATOM 1455 N N . ARG B 1 40 ? 14.836 5.691 -8.781 1 92.81 40 ARG B N 1
ATOM 1456 C CA . ARG B 1 40 ? 15.977 5.711 -7.867 1 92.81 40 ARG B CA 1
ATOM 1457 C C . ARG B 1 40 ? 15.523 5.551 -6.418 1 92.81 40 ARG B C 1
ATOM 1459 O O . ARG B 1 40 ? 14.461 6.047 -6.035 1 92.81 40 ARG B O 1
ATOM 1466 N N . GLY B 1 41 ? 16.406 4.891 -5.68 1 96.06 41 GLY B N 1
ATOM 1467 C CA . GLY B 1 41 ? 16.141 4.715 -4.262 1 96.06 41 GLY B CA 1
ATOM 1468 C C . GLY B 1 41 ? 16.281 3.279 -3.799 1 96.06 41 GLY B C 1
ATOM 1469 O O . GLY B 1 41 ? 17 2.492 -4.414 1 96.06 41 GLY B O 1
ATOM 1470 N N . LYS B 1 42 ? 15.742 3.076 -2.57 1 97.06 42 LYS B N 1
ATOM 1471 C CA . LYS B 1 42 ? 15.852 1.759 -1.951 1 97.06 42 LYS B CA 1
ATOM 1472 C C . LYS B 1 42 ? 14.562 1.387 -1.218 1 97.06 42 LYS B C 1
ATOM 1474 O O . LYS B 1 42 ? 13.914 2.246 -0.619 1 97.06 42 LYS B O 1
ATOM 1479 N N . ALA B 1 43 ? 14.227 0.207 -1.276 1 97.88 43 ALA B N 1
ATOM 1480 C CA . ALA B 1 43 ? 13.18 -0.421 -0.479 1 97.88 43 ALA B CA 1
ATOM 1481 C C . ALA B 1 43 ? 13.664 -1.735 0.127 1 97.88 43 ALA B C 1
ATOM 1483 O O . ALA B 1 43 ? 14.047 -2.654 -0.598 1 97.88 43 ALA B O 1
ATOM 1484 N N . ASN B 1 44 ? 13.664 -1.73 1.407 1 97.81 44 ASN B N 1
ATOM 1485 C CA . ASN B 1 44 ? 14.328 -2.895 1.984 1 97.81 44 ASN B CA 1
ATOM 1486 C C . ASN B 1 44 ? 13.633 -3.361 3.262 1 97.81 44 ASN B C 1
ATOM 1488 O O . ASN B 1 44 ? 13.008 -2.559 3.963 1 97.81 44 ASN B O 1
ATOM 1492 N N . THR B 1 45 ? 13.727 -4.652 3.498 1 98.19 45 THR B N 1
ATOM 1493 C CA . THR B 1 45 ? 13.266 -5.301 4.719 1 98.19 45 THR B CA 1
ATOM 1494 C C . THR B 1 45 ? 11.742 -5.277 4.801 1 98.19 45 THR B C 1
ATOM 1496 O O . THR B 1 45 ? 11.164 -4.438 5.492 1 98.19 45 THR B O 1
ATOM 1499 N N . PHE B 1 46 ? 11.203 -6.172 4.094 1 98 46 PHE B N 1
ATOM 1500 C CA . PHE B 1 46 ? 9.766 -6.383 4.082 1 98 46 PHE B CA 1
ATOM 1501 C C . PHE B 1 46 ? 9.406 -7.703 4.754 1 98 46 PHE B C 1
ATOM 1503 O O . PHE B 1 46 ? 10.078 -8.711 4.551 1 98 46 PHE B O 1
ATOM 1510 N N . LEU B 1 47 ? 8.461 -7.656 5.594 1 98.19 47 LEU B N 1
ATOM 1511 C CA . LEU B 1 47 ? 7.855 -8.867 6.133 1 98.19 47 LEU B CA 1
ATOM 1512 C C . LEU B 1 47 ? 6.359 -8.898 5.836 1 98.19 47 LEU B C 1
ATOM 1514 O O . LEU B 1 47 ? 5.594 -8.117 6.398 1 98.19 47 LEU B O 1
ATOM 1518 N N . PHE B 1 48 ? 5.938 -9.742 4.949 1 98.12 48 PHE B N 1
ATOM 1519 C CA . PHE B 1 48 ? 4.547 -10.07 4.656 1 98.12 48 PHE B CA 1
ATOM 1520 C C . PHE B 1 48 ? 4.188 -11.445 5.203 1 98.12 48 PHE B C 1
ATOM 1522 O O . PHE B 1 48 ? 4.664 -12.461 4.699 1 98.12 48 PHE B O 1
ATOM 1529 N N . ARG B 1 49 ? 3.354 -11.422 6.266 1 98.06 49 ARG B N 1
ATOM 1530 C CA . ARG B 1 49 ? 3.189 -12.719 6.922 1 98.06 49 ARG B CA 1
ATOM 1531 C C . ARG B 1 49 ? 1.735 -12.945 7.32 1 98.06 49 ARG B C 1
ATOM 1533 O O . ARG B 1 49 ? 1.039 -12.008 7.715 1 98.06 49 ARG B O 1
ATOM 1540 N N . ASN B 1 50 ? 1.302 -14.188 7.266 1 98.25 50 ASN B N 1
ATOM 1541 C CA . ASN B 1 50 ? -0.038 -14.609 7.66 1 98.25 50 ASN B CA 1
ATOM 1542 C C . ASN B 1 50 ? -1.115 -13.852 6.898 1 98.25 50 ASN B C 1
ATOM 1544 O O . ASN B 1 50 ? -1.947 -13.172 7.5 1 98.25 50 ASN B O 1
ATOM 1548 N N . LEU B 1 51 ? -1.071 -14.078 5.605 1 98.5 51 LEU B N 1
ATOM 1549 C CA . LEU B 1 51 ? -2.004 -13.391 4.719 1 98.5 51 LEU B CA 1
ATOM 1550 C C . LEU B 1 51 ? -2.951 -14.383 4.051 1 98.5 51 LEU B C 1
ATOM 1552 O O . LEU B 1 51 ? -2.521 -15.453 3.602 1 98.5 51 LEU B O 1
ATOM 1556 N N . ASN B 1 52 ? -4.215 -14.086 4.086 1 98.56 52 ASN B N 1
ATOM 1557 C CA . ASN B 1 52 ? -5.246 -14.859 3.396 1 98.56 52 ASN B CA 1
ATOM 1558 C C . ASN B 1 52 ? -5.801 -14.109 2.191 1 98.56 52 ASN B C 1
ATOM 1560 O O . ASN B 1 52 ? -6.262 -12.969 2.322 1 98.56 52 ASN B O 1
ATOM 1564 N N . MET B 1 53 ? -5.777 -14.719 1.086 1 98.19 53 MET B N 1
ATOM 1565 C CA . MET B 1 53 ? -6.172 -14.07 -0.164 1 98.19 53 MET B CA 1
ATOM 1566 C C . MET B 1 53 ? -7.25 -14.883 -0.877 1 98.19 53 MET B C 1
ATOM 1568 O O . MET B 1 53 ? -7.051 -16.062 -1.185 1 98.19 53 MET B O 1
ATOM 1572 N N . THR B 1 54 ? -8.375 -14.289 -1.101 1 97.81 54 THR B N 1
ATOM 1573 C CA . THR B 1 54 ? -9.461 -14.914 -1.84 1 97.81 54 THR B CA 1
ATOM 1574 C C . THR B 1 54 ? -9.781 -14.125 -3.105 1 97.81 54 THR B C 1
ATOM 1576 O O . THR B 1 54 ? -10.195 -12.969 -3.031 1 97.81 54 THR B O 1
ATOM 1579 N N . GLN B 1 55 ? -9.625 -14.711 -4.277 1 97.06 55 GLN B N 1
ATOM 1580 C CA . GLN B 1 55 ? -9.906 -14.078 -5.559 1 97.06 55 GLN B CA 1
ATOM 1581 C C . GLN B 1 55 ? -9.109 -12.789 -5.723 1 97.06 55 GLN B C 1
ATOM 1583 O O . GLN B 1 55 ? -9.672 -11.734 -6.043 1 97.06 55 GLN B O 1
ATOM 1588 N N . VAL B 1 56 ? -7.805 -12.906 -5.457 1 97.38 56 VAL B N 1
ATOM 1589 C CA . VAL B 1 56 ? -6.895 -11.789 -5.664 1 97.38 56 VAL B CA 1
ATOM 1590 C C . VAL B 1 56 ? -6.211 -11.914 -7.023 1 97.38 56 VAL B C 1
ATOM 1592 O O . VAL B 1 56 ? -5.703 -12.984 -7.371 1 97.38 56 VAL B O 1
ATOM 1595 N N . ARG B 1 57 ? -6.203 -10.891 -7.863 1 96.44 57 ARG B N 1
ATOM 1596 C CA . ARG B 1 57 ? -5.715 -11.023 -9.234 1 96.44 57 ARG B CA 1
ATOM 1597 C C . ARG B 1 57 ? -4.211 -11.266 -9.258 1 96.44 57 ARG B C 1
ATOM 1599 O O . ARG B 1 57 ? -3.738 -12.18 -9.938 1 96.44 57 ARG B O 1
ATOM 1606 N N . TYR B 1 58 ? -3.434 -10.461 -8.508 1 97.19 58 TYR B N 1
ATOM 1607 C CA . TYR B 1 58 ? -1.989 -10.594 -8.344 1 97.19 58 TYR B CA 1
ATOM 1608 C C . TYR B 1 58 ? -1.604 -10.648 -6.871 1 97.19 58 TYR B C 1
ATOM 1610 O O . TYR B 1 58 ? -1.239 -9.625 -6.285 1 97.19 58 TYR B O 1
ATOM 1618 N N . PRO B 1 59 ? -1.623 -11.852 -6.289 1 98.69 59 PRO B N 1
ATOM 1619 C CA . PRO B 1 59 ? -1.423 -11.969 -4.844 1 98.69 59 PRO B CA 1
ATOM 1620 C C . PRO B 1 59 ? -0.066 -11.438 -4.391 1 98.69 59 PRO B C 1
ATOM 1622 O O . PRO B 1 59 ? 0.014 -10.695 -3.406 1 98.69 59 PRO B O 1
ATOM 1625 N N . ILE B 1 60 ? 1.045 -11.859 -5.035 1 98.88 60 ILE B N 1
ATOM 1626 C CA . ILE B 1 60 ? 2.393 -11.391 -4.734 1 98.88 60 ILE B CA 1
ATOM 1627 C C . ILE B 1 60 ? 3.008 -10.758 -5.98 1 98.88 60 ILE B C 1
ATOM 1629 O O . ILE B 1 60 ? 3.164 -11.422 -7.008 1 98.88 60 ILE B O 1
ATOM 1633 N N . ASP B 1 61 ? 3.34 -9.531 -5.875 1 98.75 61 ASP B N 1
ATOM 1634 C CA . ASP B 1 61 ? 3.77 -8.789 -7.055 1 98.75 61 ASP B CA 1
ATOM 1635 C C . ASP B 1 61 ? 4.914 -7.836 -6.719 1 98.75 61 ASP B C 1
ATOM 1637 O O . ASP B 1 61 ? 4.754 -6.938 -5.887 1 98.75 61 ASP B O 1
ATOM 1641 N N . ILE B 1 62 ? 6.102 -8.031 -7.234 1 98.69 62 ILE B N 1
ATOM 1642 C CA . ILE B 1 62 ? 7.188 -7.062 -7.262 1 98.69 62 ILE B CA 1
ATOM 1643 C C . ILE B 1 62 ? 7.434 -6.605 -8.695 1 98.69 62 ILE B C 1
ATOM 1645 O O . ILE B 1 62 ? 7.656 -7.426 -9.594 1 98.69 62 ILE B O 1
ATOM 1649 N N . ASP B 1 63 ? 7.406 -5.32 -8.977 1 97.19 63 ASP B N 1
ATOM 1650 C CA . ASP B 1 63 ? 7.492 -4.785 -10.328 1 97.19 63 ASP B CA 1
ATOM 1651 C C . ASP B 1 63 ? 8.352 -3.521 -10.367 1 97.19 63 ASP B C 1
ATOM 1653 O O . ASP B 1 63 ? 7.90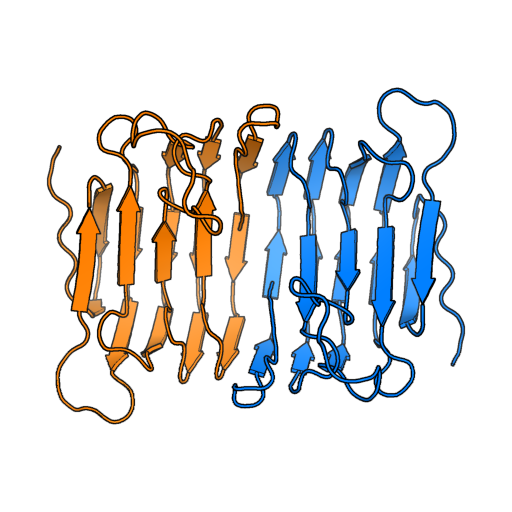6 -2.449 -9.953 1 97.19 63 ASP B O 1
ATOM 1657 N N . GLN B 1 64 ? 9.547 -3.619 -10.992 1 96.25 64 GLN B N 1
ATOM 1658 C CA . GLN B 1 64 ? 10.422 -2.455 -11.117 1 96.25 64 GLN B CA 1
ATOM 1659 C C . GLN B 1 64 ? 10.195 -1.736 -12.445 1 96.25 64 GLN B C 1
ATOM 1661 O O . GLN B 1 64 ? 10.977 -0.868 -12.828 1 96.25 64 GLN B O 1
ATOM 1666 N N . PHE B 1 65 ? 9.172 -2.135 -13.188 1 94.69 65 PHE B N 1
ATOM 1667 C CA . PHE B 1 65 ? 8.953 -1.611 -14.531 1 94.69 65 PHE B CA 1
ATOM 1668 C C . PHE B 1 65 ? 7.645 -0.83 -14.602 1 94.69 65 PHE B C 1
ATOM 1670 O O . PHE B 1 65 ? 6.992 -0.797 -15.648 1 94.69 65 PHE B O 1
ATOM 1677 N N . TYR B 1 66 ? 7.176 -0.323 -13.43 1 94.19 66 TYR B N 1
ATOM 1678 C CA . TYR B 1 66 ? 5.969 0.493 -13.43 1 94.19 66 TYR B CA 1
ATOM 1679 C C . TYR B 1 66 ? 6.105 1.675 -14.383 1 94.19 66 TYR B C 1
ATOM 1681 O O . TYR B 1 66 ? 7.086 2.42 -14.32 1 94.19 66 TYR B O 1
ATOM 1689 N N . CYS B 1 67 ? 5.195 1.83 -15.328 1 92.75 67 CYS B N 1
ATOM 1690 C CA . CYS B 1 67 ? 5.184 2.869 -16.359 1 92.75 67 CYS B CA 1
ATOM 1691 C C . CYS B 1 67 ? 3.779 3.082 -16.906 1 92.75 67 CYS B C 1
ATOM 1693 O O . CYS B 1 67 ? 3.5 2.752 -18.047 1 92.75 67 CYS B O 1
ATOM 1695 N N . PRO B 1 68 ? 2.963 3.746 -16.047 1 86.69 68 PRO B N 1
ATOM 1696 C CA . PRO B 1 68 ? 1.549 3.795 -16.438 1 86.69 68 PRO B CA 1
ATOM 1697 C C . PRO B 1 68 ? 1.302 4.641 -17.688 1 86.69 68 PRO B C 1
ATOM 1699 O O . PRO B 1 68 ? 0.33 4.406 -18.406 1 86.69 68 PRO B O 1
ATOM 1702 N N . GLN B 1 69 ? 2.195 5.57 -18.047 1 84.62 69 GLN B N 1
ATOM 1703 C CA . GLN B 1 69 ? 1.991 6.457 -19.188 1 84.62 69 GLN B CA 1
ATOM 1704 C C . GLN B 1 69 ? 2.705 5.93 -20.422 1 84.62 69 GLN B C 1
ATOM 1706 O O . GLN B 1 69 ? 2.482 6.422 -21.531 1 84.62 69 GLN B O 1
ATOM 1711 N N . GLY B 1 70 ? 3.562 4.969 -20.266 1 84.06 70 GLY B N 1
ATOM 1712 C CA . GLY B 1 70 ? 4.215 4.316 -21.391 1 84.06 70 GLY B CA 1
ATOM 1713 C C . GLY B 1 70 ? 5.426 5.074 -21.906 1 84.06 70 GLY B C 1
ATOM 1714 O O . GLY B 1 70 ? 6.035 4.684 -22.906 1 84.06 70 GLY B O 1
ATOM 1715 N N . ASN B 1 71 ? 5.816 6.152 -21.312 1 82.12 71 ASN B N 1
ATOM 1716 C CA . ASN B 1 71 ? 6.938 6.969 -21.766 1 82.12 71 ASN B CA 1
ATOM 1717 C C . ASN B 1 71 ? 8.078 6.973 -20.75 1 82.12 71 ASN B C 1
ATOM 1719 O O . ASN B 1 71 ? 8.75 7.988 -20.578 1 82.12 71 ASN B O 1
ATOM 1723 N N . CYS B 1 72 ? 8.367 5.898 -20.141 1 82.5 72 CYS B N 1
ATOM 1724 C CA . CYS B 1 72 ? 9.406 5.797 -19.125 1 82.5 72 CYS B CA 1
ATOM 1725 C C . CYS B 1 72 ? 10.766 5.539 -19.766 1 82.5 72 CYS B C 1
ATOM 1727 O O . CYS B 1 72 ? 10.844 5.02 -20.875 1 82.5 72 CYS B O 1
ATOM 1729 N N . PRO B 1 73 ? 11.797 6.125 -19.016 1 75.44 73 PRO B N 1
ATOM 1730 C CA . PRO B 1 73 ? 13.141 5.867 -19.531 1 75.44 73 PRO B CA 1
ATOM 1731 C C . PRO B 1 73 ? 13.375 4.391 -19.844 1 75.44 73 PRO B C 1
ATOM 1733 O O . PRO B 1 73 ? 12.734 3.52 -19.25 1 75.44 73 PRO B O 1
ATOM 1736 N N . LYS B 1 74 ? 14.359 4.426 -20.766 1 75.38 74 LYS B N 1
ATOM 1737 C CA . LYS B 1 74 ? 14.758 3.055 -21.062 1 75.38 74 LYS B CA 1
ATOM 1738 C C . LYS B 1 74 ? 15.109 2.293 -19.781 1 75.38 74 LYS B C 1
ATOM 1740 O O . LYS B 1 74 ? 15.266 2.896 -18.719 1 75.38 74 LYS B O 1
ATOM 1745 N N . ARG B 1 75 ? 15.172 0.859 -19.656 1 69.19 75 ARG B N 1
ATOM 1746 C CA . ARG B 1 75 ? 15.156 -0.161 -18.609 1 69.19 75 ARG B CA 1
ATOM 1747 C C . ARG B 1 75 ? 16.391 -0.062 -17.734 1 69.19 75 ARG B C 1
ATOM 1749 O O . ARG B 1 75 ? 16.562 -0.838 -16.781 1 69.19 75 ARG B O 1
ATOM 1756 N N . GLU B 1 76 ? 17.156 0.974 -17.844 1 83.62 76 GLU B N 1
ATOM 1757 C CA . GLU B 1 76 ? 18.312 0.981 -16.938 1 83.62 76 GLU B CA 1
ATOM 1758 C C . GLU B 1 76 ? 17.953 1.628 -15.602 1 83.62 76 GLU B C 1
ATOM 1760 O O . GLU B 1 76 ? 17.016 2.424 -15.523 1 83.62 76 GLU B O 1
ATOM 1765 N N . GLY B 1 77 ? 18.594 0.902 -14.492 1 86.69 77 GLY B N 1
ATOM 1766 C CA . GLY B 1 77 ? 18.359 1.409 -13.148 1 86.69 77 GLY B CA 1
ATOM 1767 C C . GLY B 1 77 ? 17.125 0.804 -12.484 1 86.69 77 GLY B C 1
ATOM 1768 O O . GLY B 1 77 ? 16.641 -0.245 -12.914 1 86.69 77 GLY B O 1
ATOM 1769 N N . GLY B 1 78 ? 16.781 1.299 -11.391 1 91.38 78 GLY B N 1
ATOM 1770 C CA . GLY B 1 78 ? 15.641 0.852 -10.594 1 91.38 78 GLY B CA 1
ATOM 1771 C C . GLY B 1 78 ? 15.852 1.051 -9.102 1 91.38 78 GLY B C 1
ATOM 1772 O O . GLY B 1 78 ? 16.984 1.131 -8.633 1 91.38 78 GLY B O 1
ATOM 1773 N N . VAL B 1 79 ? 14.773 1.152 -8.445 1 95.69 79 VAL B N 1
ATOM 1774 C CA . VAL B 1 79 ? 14.836 1.144 -6.988 1 95.69 79 VAL B CA 1
ATOM 1775 C C . VAL B 1 79 ? 15.359 -0.207 -6.504 1 95.69 79 VAL B C 1
ATOM 1777 O O . VAL B 1 79 ? 14.867 -1.257 -6.93 1 95.69 79 VAL B O 1
ATOM 1780 N N . ALA B 1 80 ? 16.438 -0.1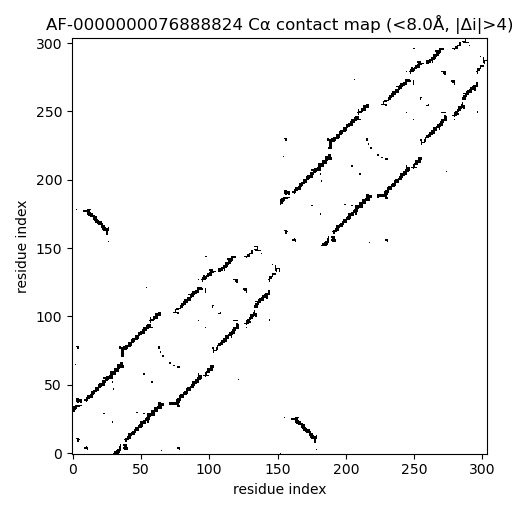53 -5.699 1 97.69 80 ALA B N 1
ATOM 1781 C CA . ALA B 1 80 ? 16.953 -1.401 -5.145 1 97.69 80 ALA B CA 1
ATOM 1782 C C . ALA B 1 80 ? 15.961 -2.02 -4.16 1 97.69 80 ALA B C 1
ATOM 1784 O O . ALA B 1 80 ? 15.602 -1.397 -3.158 1 97.69 80 ALA B O 1
ATOM 1785 N N . ILE B 1 81 ? 15.5 -3.246 -4.461 1 98.31 81 ILE B N 1
ATOM 1786 C CA . ILE B 1 81 ? 14.586 -3.965 -3.584 1 98.31 81 ILE B CA 1
ATOM 1787 C C . ILE B 1 81 ? 15.305 -5.156 -2.953 1 98.31 81 ILE B C 1
ATOM 1789 O O . ILE B 1 81 ? 15.773 -6.051 -3.66 1 98.31 81 ILE B O 1
ATOM 1793 N N . THR B 1 82 ? 15.438 -5.066 -1.661 1 98.62 82 THR B N 1
ATOM 1794 C CA . THR B 1 82 ? 16.188 -6.109 -0.968 1 98.62 82 THR B CA 1
ATOM 1795 C C . THR B 1 82 ? 15.422 -6.602 0.254 1 98.62 82 THR B C 1
ATOM 1797 O O . THR B 1 82 ? 14.719 -5.828 0.908 1 98.62 82 THR B O 1
ATOM 1800 N N . ASP B 1 83 ? 15.484 -7.906 0.537 1 98.69 83 ASP B N 1
ATOM 1801 C CA . ASP B 1 83 ? 14.992 -8.539 1.757 1 98.69 83 ASP B CA 1
ATOM 1802 C C . ASP B 1 83 ? 13.477 -8.414 1.863 1 98.69 83 ASP B C 1
ATOM 1804 O O . ASP B 1 83 ? 12.961 -7.77 2.781 1 98.69 83 ASP B O 1
ATOM 1808 N N . ALA B 1 84 ? 12.828 -9.109 1.013 1 98.75 84 ALA B N 1
ATOM 1809 C CA . ALA B 1 84 ? 11.375 -9.242 1.054 1 98.75 84 ALA B CA 1
ATOM 1810 C C . ALA B 1 84 ? 10.961 -10.672 1.376 1 98.75 84 ALA B C 1
ATOM 1812 O O . ALA B 1 84 ? 11.188 -11.586 0.579 1 98.75 84 ALA B O 1
ATOM 1813 N N . ARG B 1 85 ? 10.344 -10.82 2.557 1 98.88 85 ARG B N 1
ATOM 1814 C CA . ARG B 1 85 ? 9.961 -12.141 3.035 1 98.88 85 ARG B CA 1
ATOM 1815 C C . ARG B 1 85 ? 8.445 -12.336 2.953 1 98.88 85 ARG B C 1
ATOM 1817 O O . ARG B 1 85 ? 7.684 -11.531 3.496 1 98.88 85 ARG B O 1
ATOM 1824 N N . PHE B 1 86 ? 8.047 -13.375 2.27 1 98.88 86 PHE B N 1
ATOM 1825 C CA . PHE B 1 86 ? 6.652 -13.781 2.123 1 98.88 86 PHE B CA 1
ATOM 1826 C C . PHE B 1 86 ? 6.398 -15.102 2.838 1 98.88 86 PHE B C 1
ATOM 1828 O O . PHE B 1 86 ? 6.852 -16.156 2.381 1 98.88 86 PHE B O 1
ATOM 1835 N N . ILE B 1 87 ? 5.711 -15 3.959 1 98.88 87 ILE B N 1
ATOM 1836 C CA . ILE B 1 87 ? 5.645 -16.156 4.852 1 98.88 87 ILE B CA 1
ATOM 1837 C C . ILE B 1 87 ? 4.188 -16.469 5.176 1 98.88 87 ILE B C 1
ATOM 1839 O O . ILE B 1 87 ? 3.432 -15.594 5.594 1 98.88 87 ILE B O 1
ATOM 1843 N N . ASN B 1 88 ? 3.742 -17.688 5.023 1 98.88 88 ASN B N 1
ATOM 1844 C CA . ASN B 1 88 ? 2.395 -18.141 5.348 1 98.88 88 ASN B CA 1
ATOM 1845 C C . ASN B 1 88 ? 1.334 -17.344 4.602 1 98.88 88 ASN B C 1
ATOM 1847 O O . ASN B 1 88 ? 0.47 -16.719 5.219 1 98.88 88 ASN B O 1
ATOM 1851 N N . ILE B 1 89 ? 1.4 -17.438 3.309 1 98.88 89 ILE B N 1
ATOM 1852 C CA . ILE B 1 89 ? 0.435 -16.781 2.432 1 98.88 89 ILE B CA 1
ATOM 1853 C C . ILE B 1 89 ? -0.382 -17.844 1.688 1 98.88 89 ILE B C 1
ATOM 1855 O O . ILE B 1 89 ? 0.179 -18.734 1.042 1 98.88 89 ILE B O 1
ATOM 1859 N N . ARG B 1 90 ? -1.676 -17.75 1.842 1 98.88 90 ARG B N 1
ATOM 1860 C CA . ARG B 1 90 ? -2.52 -18.781 1.261 1 98.88 90 ARG B CA 1
ATOM 1861 C C . ARG B 1 90 ? -3.738 -18.188 0.571 1 98.88 90 ARG B C 1
ATOM 1863 O O . ARG B 1 90 ? -4.145 -17.062 0.886 1 98.88 90 ARG B O 1
ATOM 1870 N N . GLY B 1 91 ? -4.32 -18.984 -0.327 1 98.69 91 GLY B N 1
ATOM 1871 C CA . GLY B 1 91 ? -5.594 -18.594 -0.915 1 98.69 91 GLY B CA 1
ATOM 1872 C C . GLY B 1 91 ? -5.648 -18.812 -2.416 1 98.69 91 GLY B C 1
ATOM 1873 O O . GLY B 1 91 ? -5.094 -19.781 -2.932 1 98.69 91 GLY B O 1
ATOM 1874 N N . THR B 1 92 ? -6.496 -17.922 -3.107 1 98.81 92 THR B N 1
ATOM 1875 C CA . THR B 1 92 ? -6.758 -18.141 -4.523 1 98.81 92 THR B CA 1
ATOM 1876 C C . THR B 1 92 ? -6.457 -16.875 -5.332 1 98.81 92 THR B C 1
ATOM 1878 O O . THR B 1 92 ? -6.773 -15.766 -4.898 1 98.81 92 THR B O 1
ATOM 1881 N N . SER B 1 93 ? -5.793 -17.109 -6.465 1 98.69 93 SER B N 1
ATOM 1882 C CA . SER B 1 93 ? -5.578 -16.078 -7.477 1 98.69 93 SER B CA 1
ATOM 1883 C C . SER B 1 93 ? -6.656 -16.141 -8.555 1 98.69 93 SER B C 1
ATOM 1885 O O . SER B 1 93 ? -7.059 -17.219 -8.984 1 98.69 93 SER B O 1
ATOM 1887 N N . SER B 1 94 ? -7.152 -14.984 -8.992 1 97.25 94 SER B N 1
ATOM 1888 C CA . SER B 1 94 ? -8.156 -15 -10.047 1 97.25 94 SER B CA 1
ATOM 1889 C C . SER B 1 94 ? -7.508 -15.117 -11.422 1 97.25 94 SER B C 1
ATOM 1891 O O . SER B 1 94 ? -8.188 -15.406 -12.414 1 97.25 94 SER B O 1
ATOM 1893 N N . GLU B 1 95 ? -6.188 -14.867 -11.531 1 98 95 GLU B N 1
ATOM 1894 C CA . GLU B 1 95 ? -5.402 -15.141 -12.727 1 98 95 GLU B CA 1
ATOM 1895 C C . GLU B 1 95 ? -4.43 -16.297 -12.5 1 98 95 GLU B C 1
ATOM 1897 O O . GLU B 1 95 ? -4.148 -16.656 -11.359 1 98 95 GLU B O 1
ATOM 1902 N N . GLN B 1 96 ? -3.932 -16.844 -13.594 1 98.69 96 GLN B N 1
ATOM 1903 C CA . GLN B 1 96 ? -3.051 -18 -13.461 1 98.69 96 GLN B CA 1
ATOM 1904 C C . GLN B 1 96 ? -1.71 -17.609 -12.852 1 98.69 96 GLN B C 1
ATOM 1906 O O . GLN B 1 96 ? -1.13 -18.359 -12.07 1 98.69 96 GLN B O 1
ATOM 1911 N N . GLU B 1 97 ? -1.166 -16.453 -13.289 1 98.56 97 GLU B N 1
ATOM 1912 C CA . GLU B 1 97 ? 0.106 -15.961 -12.766 1 98.56 97 GLU B CA 1
ATOM 1913 C C . GLU B 1 97 ? -0.066 -15.352 -11.375 1 98.56 97 GLU B C 1
ATOM 1915 O O . GLU B 1 97 ? -0.281 -14.148 -11.242 1 98.56 97 GLU B O 1
ATOM 1920 N N . ALA B 1 98 ? 0.117 -16.125 -10.359 1 98.81 98 ALA B N 1
ATOM 1921 C CA . ALA B 1 98 ? -0.185 -15.758 -8.977 1 98.81 98 ALA B CA 1
ATOM 1922 C C . ALA B 1 98 ? 0.993 -15.023 -8.336 1 98.81 98 ALA B C 1
ATOM 1924 O O . ALA B 1 98 ? 0.831 -14.344 -7.328 1 98.81 98 ALA B O 1
ATOM 1925 N N . ILE B 1 99 ? 2.227 -15.273 -8.82 1 98.88 99 ILE B N 1
ATOM 1926 C CA . ILE B 1 99 ? 3.418 -14.594 -8.32 1 98.88 99 ILE B CA 1
ATOM 1927 C C . ILE B 1 99 ? 4.164 -13.945 -9.484 1 98.88 99 ILE B C 1
ATOM 1929 O O . ILE B 1 99 ? 4.41 -14.586 -10.508 1 98.88 99 ILE B O 1
ATOM 1933 N N . GLN B 1 100 ? 4.41 -12.711 -9.383 1 98.56 100 GLN B N 1
ATOM 1934 C CA . GLN B 1 100 ? 5.238 -11.977 -10.336 1 98.56 100 GLN B CA 1
ATOM 1935 C C . GLN B 1 100 ? 6.332 -11.195 -9.617 1 98.56 100 GLN B C 1
ATOM 1937 O O . GLN B 1 100 ? 6.047 -10.375 -8.734 1 98.56 100 GLN B O 1
ATOM 1942 N N . ILE B 1 101 ? 7.57 -11.477 -9.914 1 98.62 101 ILE B N 1
ATOM 1943 C CA . ILE B 1 101 ? 8.727 -10.742 -9.422 1 98.62 101 ILE B CA 1
ATOM 1944 C C . ILE B 1 101 ? 9.602 -10.305 -10.602 1 98.62 101 ILE B C 1
ATOM 1946 O O . ILE B 1 101 ? 10.375 -11.102 -11.133 1 98.62 101 ILE B O 1
ATOM 1950 N N . LEU B 1 102 ? 9.469 -9.109 -11.016 1 97.12 102 LEU B N 1
ATOM 1951 C CA . LEU B 1 102 ? 10.102 -8.555 -12.203 1 97.12 102 LEU B CA 1
ATOM 1952 C C . LEU B 1 102 ? 11.039 -7.406 -11.844 1 97.12 102 LEU B C 1
ATOM 1954 O O . LEU B 1 102 ? 10.578 -6.301 -11.547 1 97.12 102 LEU B O 1
ATOM 1958 N N . CYS B 1 103 ? 12.328 -7.66 -11.93 1 96.94 103 CYS B N 1
ATOM 1959 C CA . CYS B 1 103 ? 13.336 -6.691 -11.5 1 96.94 103 CYS B CA 1
ATOM 1960 C C . CYS B 1 103 ? 14.273 -6.348 -12.648 1 96.94 103 CYS B C 1
ATOM 1962 O O . CYS B 1 103 ? 14.367 -7.09 -13.633 1 96.94 103 CYS B O 1
ATOM 1964 N N . SER B 1 104 ? 14.852 -5.223 -12.516 1 95.19 104 SER B N 1
ATOM 1965 C CA . SER B 1 104 ? 15.766 -4.723 -13.539 1 95.19 104 SER B CA 1
ATOM 1966 C C . SER B 1 104 ? 17.031 -5.574 -13.609 1 95.19 104 SER B C 1
ATOM 1968 O O . SER B 1 104 ? 17.531 -6.047 -12.586 1 95.19 104 SER B O 1
ATOM 1970 N N . LYS B 1 105 ? 17.578 -5.688 -14.82 1 93.75 105 LYS B N 1
ATOM 1971 C CA . LYS B 1 105 ? 18.828 -6.41 -14.984 1 93.75 105 LYS B CA 1
ATOM 1972 C C . LYS B 1 105 ? 19.969 -5.699 -14.273 1 93.75 105 LYS B C 1
ATOM 1974 O O . LYS B 1 105 ? 20.844 -6.344 -13.688 1 93.75 105 LYS B O 1
ATOM 1979 N N . SER B 1 106 ? 20 -4.387 -14.367 1 94.19 106 SER B N 1
ATOM 1980 C CA . SER B 1 106 ? 21.094 -3.594 -13.82 1 94.19 106 SER B CA 1
ATOM 1981 C C . SER B 1 106 ? 20.984 -3.457 -12.305 1 94.19 106 SER B C 1
ATOM 1983 O O . SER B 1 106 ? 21.969 -3.168 -11.617 1 94.19 106 SER B O 1
ATOM 1985 N N . VAL B 1 107 ? 19.797 -3.545 -11.703 1 96 107 VAL B N 1
ATOM 1986 C CA . VAL B 1 107 ? 19.562 -3.488 -10.258 1 96 107 VAL B CA 1
ATOM 1987 C C . VAL B 1 107 ? 18.656 -4.641 -9.836 1 96 107 VAL B C 1
ATOM 1989 O O . VAL B 1 107 ? 17.516 -4.418 -9.43 1 96 107 VAL B O 1
ATOM 1992 N N . PRO B 1 108 ? 19.125 -5.816 -9.906 1 96.88 108 PRO B N 1
ATOM 1993 C CA . PRO B 1 108 ? 18.297 -6.973 -9.578 1 96.88 108 PRO B CA 1
ATOM 1994 C C . PRO B 1 108 ? 17.797 -6.961 -8.133 1 96.88 108 PRO B C 1
ATOM 1996 O O . PRO B 1 108 ? 18.375 -6.266 -7.289 1 96.88 108 PRO B O 1
ATOM 1999 N N . CYS B 1 109 ? 16.703 -7.664 -7.859 1 98 109 CYS B N 1
ATOM 2000 C CA . CYS B 1 109 ? 16.203 -7.82 -6.496 1 98 109 CYS B CA 1
ATOM 2001 C C . CYS B 1 109 ? 16.984 -8.906 -5.758 1 98 109 CYS B C 1
ATOM 2003 O O . CYS B 1 109 ? 17.328 -9.93 -6.344 1 98 109 CYS B O 1
ATOM 2005 N N . HIS B 1 110 ? 17.219 -8.648 -4.508 1 98.12 110 HIS B N 1
ATOM 2006 C CA . HIS B 1 110 ? 17.984 -9.609 -3.707 1 98.12 110 HIS B CA 1
ATOM 2007 C C . HIS B 1 110 ? 17.266 -9.914 -2.396 1 98.12 110 HIS B C 1
ATOM 2009 O O . HIS B 1 110 ? 16.578 -9.055 -1.835 1 98.12 110 HIS B O 1
ATOM 2015 N N . GLY B 1 111 ? 17.484 -11.109 -1.964 1 98.44 111 GLY B N 1
ATOM 2016 C CA . GLY B 1 111 ? 16.984 -11.484 -0.651 1 98.44 111 GLY B CA 1
ATOM 2017 C C . GLY B 1 111 ? 15.492 -11.742 -0.635 1 98.44 111 GLY B C 1
ATOM 2018 O O . GLY B 1 111 ? 14.82 -11.477 0.365 1 98.44 111 GLY B O 1
ATOM 2019 N N . ILE B 1 112 ? 14.992 -12.266 -1.733 1 98.81 112 ILE B N 1
ATOM 2020 C CA . ILE B 1 112 ? 13.586 -12.648 -1.767 1 98.81 112 ILE B CA 1
ATOM 2021 C C . ILE B 1 112 ? 13.406 -14.008 -1.099 1 98.81 112 ILE B C 1
ATOM 2023 O O . ILE B 1 112 ? 14.148 -14.953 -1.387 1 98.81 112 ILE B O 1
ATOM 2027 N N . PHE B 1 113 ? 12.484 -14.062 -0.164 1 98.88 113 PHE B N 1
ATOM 2028 C CA . PHE B 1 113 ? 12.258 -15.305 0.566 1 98.88 113 PHE B CA 1
ATOM 2029 C C . PHE B 1 113 ? 10.781 -15.688 0.553 1 98.88 113 PHE B C 1
ATOM 2031 O O . PHE B 1 113 ? 9.93 -14.891 0.956 1 98.88 113 PHE B O 1
ATOM 2038 N N . LEU B 1 114 ? 10.484 -16.844 0.028 1 98.88 114 LEU B N 1
ATOM 2039 C CA . LEU B 1 114 ? 9.141 -17.406 0.065 1 98.88 114 LEU B CA 1
ATOM 2040 C C . LEU B 1 114 ? 9.086 -18.641 0.951 1 98.88 114 LEU B C 1
ATOM 2042 O O . LEU B 1 114 ? 9.875 -19.562 0.774 1 98.88 114 LEU B O 1
ATOM 2046 N N . HIS B 1 115 ? 8.211 -18.578 1.895 1 98.88 115 HIS B N 1
ATOM 2047 C CA . HIS B 1 115 ? 8.078 -19.672 2.846 1 98.88 115 HIS B CA 1
ATOM 2048 C C . HIS B 1 115 ? 6.609 -20.016 3.084 1 98.88 115 HIS B C 1
ATOM 2050 O O . HIS B 1 115 ? 5.859 -19.203 3.633 1 98.88 115 HIS B O 1
ATOM 2056 N N . ASN B 1 116 ? 6.141 -21.25 2.721 1 98.88 116 ASN B N 1
ATOM 2057 C CA . ASN B 1 116 ? 4.766 -21.703 2.922 1 98.88 116 ASN B CA 1
ATOM 2058 C C . ASN B 1 116 ? 3.771 -20.781 2.221 1 98.88 116 ASN B C 1
ATOM 2060 O O . ASN B 1 116 ? 2.908 -20.172 2.869 1 98.88 116 ASN B O 1
ATOM 2064 N N . VAL B 1 117 ? 3.945 -20.734 0.94 1 98.94 117 VAL B N 1
ATOM 2065 C CA . VAL B 1 117 ? 3.041 -20 0.064 1 98.94 117 VAL B CA 1
ATOM 2066 C C . VAL B 1 117 ? 2.193 -20.984 -0.746 1 98.94 117 VAL B C 1
ATOM 2068 O O . VAL B 1 117 ? 2.727 -21.828 -1.472 1 98.94 117 VAL B O 1
ATOM 2071 N N . ASP B 1 118 ? 0.921 -20.938 -0.57 1 98.94 118 ASP B N 1
ATOM 2072 C CA . ASP B 1 118 ? 0.012 -21.875 -1.226 1 98.94 118 ASP B CA 1
ATOM 2073 C C . ASP B 1 118 ? -1.127 -21.141 -1.925 1 98.94 118 ASP B C 1
ATOM 2075 O O . ASP B 1 118 ? -2.154 -20.844 -1.31 1 98.94 118 ASP B O 1
ATOM 2079 N N . LEU B 1 119 ? -0.947 -20.859 -3.217 1 98.88 119 LEU B N 1
ATOM 2080 C CA . LEU B 1 119 ? -1.899 -20.125 -4.035 1 98.88 119 LEU B CA 1
ATOM 2081 C C . LEU B 1 119 ? -2.416 -20.984 -5.184 1 98.88 119 LEU B C 1
ATOM 2083 O O . LEU B 1 119 ? -1.632 -21.484 -5.992 1 98.88 119 LEU B O 1
ATOM 2087 N N . SER B 1 120 ? -3.672 -21.188 -5.238 1 98.81 120 SER B N 1
ATOM 2088 C CA . SER B 1 120 ? -4.285 -21.906 -6.34 1 98.81 120 SER B CA 1
ATOM 2089 C C . SER B 1 120 ? -5.031 -20.969 -7.281 1 98.81 120 SER B C 1
ATOM 2091 O O . SER B 1 120 ? -5.301 -19.812 -6.93 1 98.81 120 SER B O 1
ATOM 2093 N N . TRP B 1 121 ? -5.227 -21.438 -8.539 1 98.81 121 TRP B N 1
ATOM 2094 C CA . TRP B 1 121 ? -5.965 -20.656 -9.531 1 98.81 121 TRP B CA 1
ATOM 2095 C C . TRP B 1 121 ? -7.469 -20.812 -9.344 1 98.81 121 TRP B C 1
ATOM 2097 O O . TRP B 1 121 ? -8.016 -21.891 -9.578 1 98.81 121 TRP B O 1
ATOM 2107 N N . ALA B 1 122 ? -8.156 -19.75 -8.906 1 98.19 122 ALA B N 1
ATOM 2108 C CA . ALA B 1 122 ? -9.578 -19.781 -8.57 1 98.19 122 ALA B CA 1
ATOM 2109 C C . ALA B 1 122 ? -10.398 -20.359 -9.719 1 98.19 122 ALA B C 1
ATOM 2111 O O . ALA B 1 122 ? -10.242 -19.969 -10.875 1 98.19 122 ALA B O 1
ATOM 2112 N N . ASN B 1 123 ? -11.234 -21.297 -9.461 1 96.94 123 ASN B N 1
ATOM 2113 C CA . ASN B 1 123 ? -12.195 -21.922 -10.367 1 96.94 123 ASN B CA 1
ATOM 2114 C C . ASN B 1 123 ? -11.508 -22.688 -11.492 1 96.94 123 ASN B C 1
ATOM 2116 O O . ASN B 1 123 ? -12.062 -22.828 -12.578 1 96.94 123 ASN B O 1
ATOM 2120 N N . HIS B 1 124 ? -10.25 -22.969 -11.367 1 98.19 124 HIS B N 1
ATOM 2121 C CA . HIS B 1 124 ? -9.484 -23.797 -12.297 1 98.19 124 HIS B CA 1
ATOM 2122 C C . HIS B 1 124 ? -8.789 -24.938 -11.578 1 98.19 124 HIS B C 1
ATOM 2124 O O . HIS B 1 124 ? -8.492 -24.844 -10.383 1 98.19 124 HIS B O 1
ATOM 2130 N N . THR B 1 125 ? -8.5 -25.953 -12.281 1 97.44 125 THR B N 1
ATOM 2131 C CA . THR B 1 125 ? -7.758 -27.078 -11.727 1 97.44 125 THR B CA 1
ATOM 2132 C C . THR B 1 125 ? -6.281 -26.984 -12.102 1 97.44 125 THR B C 1
ATOM 2134 O O . THR B 1 125 ? -5.438 -27.625 -11.461 1 97.44 125 THR B O 1
ATOM 2137 N N . ALA B 1 126 ? -6.004 -26.281 -13.172 1 98.31 126 ALA B N 1
ATOM 2138 C CA . ALA B 1 126 ? -4.609 -26.109 -13.578 1 98.31 126 ALA B CA 1
ATOM 2139 C C . ALA B 1 126 ? -3.822 -25.344 -12.516 1 98.31 126 ALA B C 1
ATOM 2141 O O . ALA B 1 126 ? -4.379 -24.516 -11.789 1 98.31 126 ALA B O 1
ATOM 2142 N N . PRO B 1 127 ? -2.58 -25.672 -12.328 1 98.06 127 PRO B N 1
ATOM 2143 C CA . PRO B 1 127 ? -1.774 -24.984 -11.32 1 98.06 127 PRO B CA 1
ATOM 2144 C C . PRO B 1 127 ? -1.521 -23.516 -11.656 1 98.06 127 PRO B C 1
ATOM 2146 O O . PRO B 1 127 ? -1.55 -23.141 -12.836 1 98.06 127 PRO B O 1
ATOM 2149 N N . THR B 1 128 ? -1.283 -22.719 -10.602 1 98.69 128 THR B N 1
ATOM 2150 C CA . THR B 1 128 ? -0.815 -21.344 -10.773 1 98.69 128 THR B CA 1
ATOM 2151 C C . THR B 1 128 ? 0.621 -21.328 -11.289 1 98.69 128 THR B C 1
ATOM 2153 O O . THR B 1 128 ? 1.302 -22.359 -11.289 1 98.69 128 THR B O 1
ATOM 2156 N N . LYS B 1 129 ? 0.997 -20.156 -11.82 1 98.69 129 LYS B N 1
ATOM 2157 C CA . LYS B 1 129 ? 2.348 -19.969 -12.336 1 98.69 129 LYS B CA 1
ATOM 2158 C C . LYS B 1 129 ? 3.021 -18.766 -11.672 1 98.69 129 LYS B C 1
ATOM 2160 O O . LYS B 1 129 ? 2.352 -17.938 -11.055 1 98.69 129 LYS B O 1
ATOM 2165 N N . ALA B 1 130 ? 4.332 -18.797 -11.789 1 98.56 130 ALA B N 1
ATOM 2166 C CA . ALA B 1 130 ? 5.141 -17.672 -11.328 1 98.56 130 ALA B CA 1
ATOM 2167 C C . ALA B 1 130 ? 6.02 -17.141 -12.453 1 98.56 130 ALA B C 1
ATOM 2169 O O . ALA B 1 130 ? 6.496 -17.891 -13.297 1 98.56 130 ALA B O 1
ATOM 2170 N N . LYS B 1 131 ? 6.16 -15.852 -12.484 1 98 131 LYS B N 1
ATOM 2171 C CA . LYS B 1 131 ? 7.102 -15.188 -13.383 1 98 131 LYS B CA 1
ATOM 2172 C C . LYS B 1 131 ? 8.188 -14.453 -12.602 1 98 131 LYS B C 1
ATOM 2174 O O . LYS B 1 131 ? 7.891 -13.547 -11.82 1 98 131 LYS B O 1
ATOM 2179 N N . ILE B 1 132 ? 9.445 -14.891 -12.766 1 98.06 132 ILE B N 1
ATOM 2180 C CA . ILE B 1 132 ? 10.578 -14.336 -12.031 1 98.06 132 ILE B CA 1
ATOM 2181 C C . ILE B 1 132 ? 11.617 -13.805 -13.016 1 98.06 132 ILE B C 1
ATOM 2183 O O . ILE B 1 132 ? 12.102 -14.539 -13.883 1 98.06 132 ILE B O 1
ATOM 2187 N N . LEU B 1 133 ? 11.914 -12.57 -12.938 1 96.44 133 LEU B N 1
ATOM 2188 C CA . LEU B 1 133 ? 12.914 -11.93 -13.789 1 96.44 133 LEU B CA 1
ATOM 2189 C C . LEU B 1 133 ? 13.93 -11.164 -12.953 1 96.44 133 LEU B C 1
ATOM 2191 O O . LEU B 1 133 ? 13.57 -10.25 -12.203 1 96.44 133 LEU B O 1
ATOM 2195 N N . ASN B 1 134 ? 15.258 -11.516 -12.977 1 96.38 134 ASN B N 1
ATOM 2196 C CA . ASN B 1 134 ? 16.391 -10.828 -12.359 1 96.38 134 ASN B CA 1
ATOM 2197 C C . ASN B 1 134 ? 16.188 -10.656 -10.859 1 96.38 134 ASN B C 1
ATOM 2199 O O . ASN B 1 134 ? 16.328 -9.547 -10.336 1 96.38 134 ASN B O 1
ATOM 2203 N N . ALA B 1 135 ? 15.828 -11.766 -10.211 1 98.06 135 ALA B N 1
ATOM 2204 C CA . ALA B 1 135 ? 15.648 -11.781 -8.766 1 98.06 135 ALA B CA 1
ATOM 2205 C C . ALA B 1 135 ? 16.359 -12.984 -8.133 1 98.06 135 ALA B C 1
ATOM 2207 O O . ALA B 1 135 ? 16.344 -14.086 -8.695 1 98.06 135 ALA B O 1
ATOM 2208 N N . GLN B 1 136 ? 17 -12.711 -7.035 1 97.81 136 GLN B N 1
ATOM 2209 C CA . GLN B 1 136 ? 17.641 -13.766 -6.258 1 97.81 136 GLN B CA 1
ATOM 2210 C C . GLN B 1 136 ? 16.906 -13.984 -4.934 1 97.81 136 GLN B C 1
ATOM 2212 O O . GLN B 1 136 ? 16.438 -13.031 -4.309 1 97.81 136 GLN B O 1
ATOM 2217 N N . GLY B 1 137 ? 16.891 -15.219 -4.617 1 97.88 137 GLY B N 1
ATOM 2218 C CA . GLY B 1 137 ? 16.203 -15.523 -3.381 1 97.88 137 GLY B CA 1
ATOM 2219 C C . GLY B 1 137 ? 16.219 -17 -3.035 1 97.88 137 GLY B C 1
ATOM 2220 O O . GLY B 1 137 ? 17.047 -17.75 -3.547 1 97.88 137 GLY B O 1
ATOM 2221 N N . SER B 1 138 ? 15.43 -17.344 -2.018 1 97.69 138 SER B N 1
ATOM 2222 C CA . SER B 1 138 ? 15.328 -18.719 -1.549 1 97.69 138 SER B CA 1
ATOM 2223 C C . SER B 1 138 ? 13.883 -19.078 -1.211 1 97.69 138 SER B C 1
ATOM 2225 O O . SER B 1 138 ? 13.023 -18.203 -1.101 1 97.69 138 SER B O 1
ATOM 2227 N N . ILE B 1 139 ? 13.617 -20.328 -1.146 1 97.56 139 ILE B N 1
ATOM 2228 C CA . ILE B 1 139 ? 12.297 -20.828 -0.782 1 97.56 139 ILE B CA 1
ATOM 2229 C C . ILE B 1 139 ? 12.422 -21.859 0.347 1 97.56 139 ILE B C 1
ATOM 2231 O O . ILE B 1 139 ? 13.469 -22.5 0.496 1 97.56 139 ILE B O 1
ATOM 2235 N N . ALA B 1 140 ? 11.461 -21.953 1.114 1 97.88 140 ALA B N 1
ATOM 2236 C CA . ALA B 1 140 ? 11.344 -22.953 2.166 1 97.88 140 ALA B CA 1
ATOM 2237 C C . ALA B 1 140 ? 9.906 -23.453 2.293 1 97.88 140 ALA B C 1
ATOM 2239 O O . ALA B 1 140 ? 8.961 -22.734 1.946 1 97.88 140 ALA B O 1
ATOM 2240 N N . GLY B 1 141 ? 9.719 -24.688 2.725 1 97.81 141 GLY B N 1
ATOM 2241 C CA . GLY B 1 141 ? 8.391 -25.25 2.834 1 97.81 141 GLY B CA 1
ATOM 2242 C C . GLY B 1 141 ? 7.699 -25.438 1.493 1 97.81 141 GLY B C 1
ATOM 2243 O O . GLY B 1 141 ? 8.344 -25.766 0.498 1 97.81 141 GLY B O 1
ATOM 2244 N N . THR B 1 142 ? 6.391 -25.328 1.579 1 96.88 142 THR B N 1
ATOM 2245 C CA . THR B 1 142 ? 5.609 -25.469 0.353 1 96.88 142 THR B CA 1
ATOM 2246 C C . THR B 1 142 ? 5.441 -24.109 -0.33 1 96.88 142 THR B C 1
ATOM 2248 O O . THR B 1 142 ? 5.07 -23.125 0.313 1 96.88 142 THR B O 1
ATOM 2251 N N . VAL B 1 143 ? 5.793 -24.094 -1.582 1 98.31 143 VAL B N 1
ATOM 2252 C CA . VAL B 1 143 ? 5.574 -22.875 -2.359 1 98.31 143 VAL B CA 1
ATOM 2253 C C . VAL B 1 143 ? 4.852 -23.219 -3.662 1 98.31 143 VAL B C 1
ATOM 2255 O O . VAL B 1 143 ? 5.43 -23.844 -4.551 1 98.31 143 VAL B O 1
ATOM 2258 N N . LYS B 1 144 ? 3.654 -22.891 -3.752 1 98.38 144 LYS B N 1
ATOM 2259 C CA . LYS B 1 144 ? 2.811 -23 -4.938 1 98.38 144 LYS B CA 1
ATOM 2260 C C . LYS B 1 144 ? 2.314 -21.641 -5.398 1 98.38 144 LYS B C 1
ATOM 2262 O O . LYS B 1 144 ? 1.593 -20.953 -4.668 1 98.38 144 LYS B O 1
ATOM 2267 N N . PRO B 1 145 ? 2.621 -21.188 -6.609 1 98.56 145 PRO B N 1
ATOM 2268 C CA . PRO B 1 145 ? 3.307 -21.891 -7.699 1 98.56 145 PRO B CA 1
ATOM 2269 C C . PRO B 1 145 ? 4.785 -22.141 -7.402 1 98.56 145 PRO B C 1
ATOM 2271 O O . PRO B 1 145 ? 5.352 -21.5 -6.508 1 98.56 145 PRO B O 1
ATOM 2274 N N . GLN B 1 146 ? 5.344 -23 -8.219 1 96.31 146 GLN B N 1
ATOM 2275 C CA . GLN B 1 146 ? 6.781 -23.219 -8.109 1 96.31 146 GLN B CA 1
ATOM 2276 C C . GLN B 1 146 ? 7.562 -21.984 -8.539 1 96.31 146 GLN B C 1
ATOM 2278 O O . GLN B 1 146 ? 7.219 -21.344 -9.531 1 96.31 146 GLN B O 1
ATOM 2283 N N . VAL B 1 147 ? 8.484 -21.625 -7.699 1 96.81 147 VAL B N 1
ATOM 2284 C CA . VAL B 1 147 ? 9.352 -20.484 -7.953 1 96.81 147 VAL B CA 1
ATOM 2285 C C . VAL B 1 147 ? 10.805 -20.938 -8.016 1 96.81 147 VAL B C 1
ATOM 2287 O O . VAL B 1 147 ? 11.25 -21.719 -7.168 1 96.81 147 VAL B O 1
ATOM 2290 N N . ARG B 1 148 ? 11.508 -20.484 -9.047 1 91.81 148 ARG B N 1
ATOM 2291 C CA . ARG B 1 148 ? 12.945 -20.734 -9.172 1 91.81 148 ARG B CA 1
ATOM 2292 C C . ARG B 1 148 ? 13.711 -19.422 -9.336 1 91.81 148 ARG B C 1
ATOM 2294 O O . ARG B 1 148 ? 13.445 -18.641 -10.25 1 91.81 148 ARG B O 1
ATOM 2301 N N . PHE B 1 149 ? 14.508 -19.203 -8.359 1 93.31 149 PHE B N 1
ATOM 2302 C CA . PHE B 1 149 ? 15.391 -18.031 -8.461 1 93.31 149 PHE B CA 1
ATOM 2303 C C . PHE B 1 149 ? 16.672 -18.391 -9.203 1 93.31 149 PHE B C 1
ATOM 2305 O O . PHE B 1 149 ? 17.172 -19.5 -9.094 1 93.31 149 PHE B O 1
ATOM 2312 N N . ARG B 1 150 ? 16.953 -17.625 -10.273 1 72.75 150 ARG B N 1
ATOM 2313 C CA . ARG B 1 150 ? 18.188 -17.922 -10.984 1 72.75 150 ARG B CA 1
ATOM 2314 C C . ARG B 1 150 ? 19.391 -17.312 -10.281 1 72.75 150 ARG B C 1
ATOM 2316 O O . ARG B 1 150 ? 19.297 -16.234 -9.695 1 72.75 150 ARG B O 1
ATOM 2323 N N . GLY B 1 151 ? 20.297 -18.141 -9.805 1 59 151 GLY B N 1
ATOM 2324 C CA . GLY B 1 151 ? 21.562 -17.641 -9.312 1 59 151 GLY B CA 1
ATOM 2325 C C . GLY B 1 151 ? 22.188 -16.594 -10.219 1 59 151 GLY B C 1
ATOM 2326 O O . GLY B 1 151 ? 21.984 -16.609 -11.43 1 59 151 GLY B O 1
ATOM 2327 N N . LEU B 1 152 ? 22.078 -15.312 -9.984 1 45.19 152 LEU B N 1
ATOM 2328 C CA . LEU B 1 152 ? 22.891 -14.414 -10.789 1 45.19 152 LEU B CA 1
ATOM 2329 C C . LEU B 1 152 ? 24.344 -14.891 -10.844 1 45.19 152 LEU B C 1
ATOM 2331 O O . LEU B 1 152 ? 24.828 -15.508 -9.891 1 45.19 152 LEU B O 1
#

Radius of gyration: 18.98 Å; Cα contacts (8 Å, |Δi|>4): 1018; chains: 2; bounding box: 46×54×45 Å

Nearest PDB structures (foldseek):
  7b8b-assembly2_B  TM=9.133E-01  e=2.747E-06  Arabidopsis thaliana
  6kve-assembly1_A  TM=7.638E-01  e=2.641E-03  Evansstolkia leycettana
  6kvh-assembly1_A  TM=8.011E-01  e=4.680E-03  Evansstolkia leycettana
  1bhe-assembly1_A  TM=8.232E-01  e=5.058E-01  Pectobacterium carotovorum subsp. carotovorum
  7dmk-assembly3_C  TM=2.010E-01  e=3.899E-01  Bacteroides clarus

Foldseek 3Di:
DDQAADPVDDHDEAEAAEDEQEEEEQEQEADEHEYDQQGHYEYEHYHYENYEYEAHAAHAYYYQHDDPPPPGDDRPHGYAYEAHEHEQYEYEHCDQARAEHADGQNRAYENYEYENHYYAHPPDPDFHDHHHHRYDYDYYDDHGPDDDGDDD/DDAAADPVDDHDEAEAAEDEQEEEEQEQEADEHEYDQQGHYEYEHYHYENYEYEAHAAHAYYYQHDDPPPPGDDRPHGYAYEAHEHENYEYEHCDQAHAEHAHGQNRAYENYEEENHYYAHPPDPDFHDHHHHRYDYDYYDDHGPDDDGDDD

InterPro domains:
  IPR000743 Glycoside hydrolase, family 28 [PF00295] (1-131)
  IPR011050 Pectin lyase fold/virulence factor [SSF51126] (1-148)
  IPR012334 Pectin lyase fold [G3DSA:2.160.20.10] (1-134)

Organism: Aegilops tauschii subsp. strangulata (NCBI:txid200361)

pLDDT: mean 94.26, std 8.08, range [45.19, 98.94]

Sequence (304 aa):
VGSLGGASEKPALVERITVSNCNFFNTMTGVRIKSWQGGRGKANTFLFRNLNMTQVRYPIDIDQFYCPQGNCPKREGGVAITDARFINIRGTSSEQEAIQILCSKSVPCHGIFLHNVDLSWANHTAPTKAKILNAQGSIAGTVKPQVRFRGLVGSLGGASEKPALVERITVSNCNFFNTMTGVRIKSWQGGRGKANTFLFRNLNMTQVRYPIDIDQFYCPQGNCPKREGGVAITDARFINIRGTSSEQEAIQILCSKSVPCHGIFLHNVDLSWANHTAPTKAKILNAQGSIAGTVKPQVRFRGL